Protein AF-A0AAD8YGK4-F1 (afdb_monomer_lite)

Structure (mmCIF, N/CA/C/O backbone):
data_AF-A0AAD8YGK4-F1
#
_entry.id   AF-A0AAD8YGK4-F1
#
loop_
_atom_site.group_PDB
_atom_site.id
_atom_site.type_symbol
_atom_site.label_atom_id
_atom_site.label_alt_id
_atom_site.label_comp_id
_atom_site.label_asym_id
_atom_site.label_entity_id
_atom_site.label_seq_id
_atom_site.pdbx_PDB_ins_code
_atom_site.Cartn_x
_atom_site.Cartn_y
_atom_site.Cartn_z
_atom_site.occupancy
_atom_site.B_iso_or_equiv
_atom_site.auth_seq_id
_atom_site.auth_comp_id
_atom_site.auth_asym_id
_atom_site.auth_atom_id
_atom_site.pdbx_PDB_model_num
ATOM 1 N N . MET A 1 1 ? -11.494 -17.324 20.675 1.00 36.62 1 MET A N 1
ATOM 2 C CA . MET A 1 1 ? -10.752 -17.738 19.467 1.00 36.62 1 MET A CA 1
ATOM 3 C C . MET A 1 1 ? -9.292 -17.433 19.732 1.00 36.62 1 MET A C 1
ATOM 5 O O . MET A 1 1 ? -9.010 -16.325 20.161 1.00 36.62 1 MET A O 1
ATOM 9 N N . SER A 1 2 ? -8.411 -18.426 19.623 1.00 26.05 2 SER A N 1
ATOM 10 C CA . SER A 1 2 ? -6.963 -18.238 19.768 1.00 26.05 2 SER A CA 1
ATOM 11 C C . SER A 1 2 ? -6.428 -17.805 18.405 1.00 26.05 2 SER A C 1
ATOM 13 O O . SER A 1 2 ? -6.619 -18.516 17.421 1.00 26.05 2 SER A O 1
ATOM 15 N N . TRP A 1 3 ? -5.826 -16.620 18.345 1.00 39.78 3 TRP A N 1
ATOM 16 C CA . TRP A 1 3 ? -5.113 -16.143 17.167 1.00 39.78 3 TRP A CA 1
ATOM 17 C C . TRP A 1 3 ? -3.709 -16.744 17.230 1.00 39.78 3 TRP A C 1
ATOM 19 O O . TRP A 1 3 ? -2.937 -16.445 18.137 1.00 39.78 3 TRP A O 1
ATOM 29 N N . GLY A 1 4 ? -3.409 -17.694 16.346 1.00 33.84 4 GLY A N 1
ATOM 30 C CA . GLY A 1 4 ? -2.075 -18.277 16.260 1.00 33.84 4 GLY A CA 1
ATOM 31 C C . GLY A 1 4 ? -1.117 -17.260 15.651 1.00 33.84 4 GLY A C 1
ATOM 32 O O . GLY A 1 4 ? -1.311 -16.850 14.510 1.00 33.84 4 GLY A O 1
ATOM 33 N N . VAL A 1 5 ? -0.085 -16.861 16.394 1.00 41.66 5 VAL A N 1
ATOM 34 C CA . VAL A 1 5 ? 1.002 -16.032 15.862 1.00 41.66 5 VAL A CA 1
ATOM 35 C C . VAL A 1 5 ? 1.809 -16.893 14.890 1.00 41.66 5 VAL A C 1
ATOM 37 O O . VAL A 1 5 ? 2.642 -17.701 15.296 1.00 41.66 5 VAL A O 1
ATOM 40 N N . CYS A 1 6 ? 1.531 -16.770 13.594 1.00 45.16 6 CYS A N 1
ATOM 41 C CA . CYS A 1 6 ? 2.404 -17.319 12.565 1.00 45.16 6 CYS A CA 1
ATOM 42 C C . CYS A 1 6 ? 3.607 -16.379 12.448 1.00 45.16 6 CYS A C 1
ATOM 44 O O . CYS A 1 6 ? 3.473 -15.261 11.955 1.00 45.16 6 CYS A O 1
ATOM 46 N N . SER A 1 7 ? 4.771 -16.795 12.952 1.00 52.56 7 SER A N 1
ATOM 47 C CA . SER A 1 7 ? 6.004 -16.003 12.911 1.00 52.56 7 SER A CA 1
ATOM 48 C C . SER A 1 7 ? 6.628 -16.033 11.509 1.00 52.56 7 SER A C 1
ATOM 50 O O . SER A 1 7 ? 7.709 -16.592 11.306 1.00 52.56 7 SER A O 1
ATOM 52 N N . CYS A 1 8 ? 5.924 -15.478 10.528 1.00 65.75 8 CYS A N 1
ATOM 53 C CA . CYS A 1 8 ? 6.500 -15.127 9.239 1.00 65.75 8 CYS A CA 1
ATOM 54 C C . CYS A 1 8 ? 6.859 -13.644 9.274 1.00 65.75 8 CYS A C 1
ATOM 56 O O . CYS A 1 8 ? 6.029 -12.821 9.652 1.00 65.75 8 CYS A O 1
ATOM 58 N N . ALA A 1 9 ? 8.099 -13.313 8.918 1.00 77.38 9 ALA A N 1
ATOM 59 C CA . ALA A 1 9 ? 8.534 -11.926 8.813 1.00 77.38 9 ALA A CA 1
ATOM 60 C C . ALA A 1 9 ? 8.617 -11.536 7.337 1.00 77.38 9 ALA A C 1
ATOM 62 O O . ALA A 1 9 ? 9.343 -12.164 6.561 1.00 77.38 9 ALA A O 1
ATOM 63 N N . ASP A 1 10 ? 7.878 -10.497 6.971 1.00 85.75 10 ASP A N 1
ATOM 64 C CA . ASP A 1 10 ? 7.948 -9.890 5.649 1.00 85.75 10 ASP A CA 1
ATOM 65 C C . ASP A 1 10 ? 9.168 -8.950 5.625 1.00 85.75 10 ASP A C 1
ATOM 67 O O . ASP A 1 10 ? 9.264 -8.014 6.419 1.00 85.75 10 ASP A O 1
ATOM 71 N N . VAL A 1 11 ? 10.135 -9.221 4.747 1.00 87.38 11 VAL A N 1
ATOM 72 C CA . VAL A 1 11 ? 11.344 -8.407 4.563 1.00 87.38 11 VAL A CA 1
ATOM 73 C C . VAL A 1 11 ? 11.150 -7.551 3.319 1.00 87.38 11 VAL A C 1
ATOM 75 O O . VAL A 1 11 ? 11.029 -8.084 2.220 1.00 87.38 11 VAL A O 1
ATOM 78 N N . ARG A 1 12 ? 11.124 -6.226 3.481 1.00 90.56 12 ARG A N 1
ATOM 79 C CA . ARG A 1 12 ? 10.935 -5.272 2.379 1.00 90.56 12 ARG A CA 1
ATOM 80 C C . ARG A 1 12 ? 12.270 -4.737 1.889 1.00 90.56 12 ARG A C 1
ATOM 82 O O . ARG A 1 12 ? 13.072 -4.247 2.681 1.00 90.56 12 ARG A O 1
ATOM 89 N N . VAL A 1 13 ? 12.492 -4.810 0.582 1.00 90.06 13 VAL A N 1
ATOM 90 C CA . VAL A 1 13 ? 13.678 -4.253 -0.073 1.00 90.06 13 VAL A CA 1
ATOM 91 C C . VAL A 1 13 ? 13.229 -3.339 -1.200 1.00 90.06 13 VAL A C 1
ATOM 93 O O . VAL A 1 13 ? 12.497 -3.754 -2.097 1.00 90.06 13 VAL A O 1
ATOM 96 N N . SER A 1 14 ? 13.684 -2.086 -1.161 1.00 91.56 14 SER A N 1
ATOM 97 C CA . SER A 1 14 ? 13.456 -1.151 -2.262 1.00 91.56 14 SER A CA 1
ATOM 98 C C . SER A 1 14 ? 14.246 -1.580 -3.490 1.00 91.56 14 SER A C 1
ATOM 100 O O . SER A 1 14 ? 15.460 -1.766 -3.409 1.00 91.56 14 SER A O 1
ATOM 102 N N . ILE A 1 15 ? 13.569 -1.681 -4.631 1.00 91.94 15 ILE A N 1
ATOM 103 C CA . ILE A 1 15 ? 14.233 -1.894 -5.916 1.00 91.94 15 ILE A CA 1
ATOM 104 C C . ILE A 1 15 ? 15.185 -0.716 -6.191 1.00 91.94 15 ILE A C 1
ATOM 106 O O . ILE A 1 15 ? 14.838 0.435 -5.882 1.00 91.94 15 ILE A O 1
ATOM 110 N N . PRO A 1 16 ? 16.379 -0.944 -6.766 1.00 89.12 16 PRO A N 1
ATOM 111 C CA . PRO A 1 16 ? 17.296 0.145 -7.039 1.00 89.12 16 PRO A CA 1
ATOM 112 C C . PRO A 1 16 ? 16.689 1.164 -8.005 1.00 89.12 16 PRO A C 1
ATOM 114 O O . PRO A 1 16 ? 15.861 0.853 -8.868 1.00 89.12 16 PRO A O 1
ATOM 117 N N . HIS A 1 17 ? 17.165 2.401 -7.899 1.00 90.00 17 HIS A N 1
ATOM 118 C CA . HIS A 1 17 ? 16.861 3.437 -8.877 1.00 90.00 17 HIS A CA 1
ATOM 119 C C . HIS A 1 17 ? 17.613 3.166 -10.195 1.00 90.00 17 HIS A C 1
ATOM 121 O O . HIS A 1 17 ? 18.743 2.659 -10.160 1.00 90.00 17 HIS A O 1
ATOM 127 N N . PRO A 1 18 ? 17.041 3.539 -11.356 1.00 89.31 18 PRO A N 1
ATOM 128 C CA . PRO A 1 18 ? 17.798 3.589 -12.599 1.00 89.31 18 PRO A CA 1
ATOM 129 C C . PRO A 1 18 ? 18.969 4.563 -12.476 1.00 89.31 18 PRO A C 1
ATOM 131 O O . PRO A 1 18 ? 18.809 5.678 -11.959 1.00 89.31 18 PRO A O 1
ATOM 134 N N . ASN A 1 19 ? 20.138 4.159 -12.970 1.00 85.06 19 ASN A N 1
ATOM 135 C CA . ASN A 1 19 ? 21.318 5.011 -12.987 1.00 85.06 19 ASN A CA 1
ATOM 136 C C . ASN A 1 19 ? 21.126 6.128 -14.018 1.00 85.06 19 ASN A C 1
ATOM 138 O O . ASN A 1 19 ? 21.364 5.979 -15.218 1.00 85.06 19 ASN A O 1
ATOM 142 N N . ASN A 1 20 ? 20.689 7.283 -13.527 1.00 69.81 20 ASN A N 1
ATOM 143 C CA . ASN A 1 20 ? 20.670 8.513 -14.297 1.00 69.81 20 ASN A CA 1
ATOM 144 C C . ASN A 1 20 ? 22.058 9.134 -14.161 1.00 69.81 20 ASN A C 1
ATOM 146 O O . ASN A 1 20 ? 22.391 9.640 -13.094 1.00 69.81 20 ASN A O 1
ATOM 150 N N . GLY A 1 21 ? 22.892 9.066 -15.200 1.00 58.09 21 GLY A N 1
ATOM 151 C CA . GLY A 1 21 ? 24.188 9.740 -15.218 1.00 58.09 21 GLY A CA 1
ATOM 152 C C . GLY A 1 21 ? 24.004 11.251 -15.065 1.00 58.09 21 GLY A C 1
ATOM 153 O O . GLY A 1 21 ? 23.874 11.956 -16.057 1.00 58.09 21 GLY A O 1
ATOM 154 N N . ILE A 1 22 ? 23.979 11.760 -13.827 1.00 55.88 22 ILE A N 1
ATOM 155 C CA . ILE A 1 22 ? 23.731 13.185 -13.534 1.00 55.88 22 ILE A CA 1
ATOM 156 C C . ILE A 1 22 ? 24.800 14.077 -14.197 1.00 55.88 22 ILE A C 1
ATOM 158 O O . ILE A 1 22 ? 24.528 15.235 -14.496 1.00 55.88 22 ILE A O 1
ATOM 162 N N . ASN A 1 23 ? 25.976 13.518 -14.512 1.00 52.16 23 ASN A N 1
ATOM 163 C CA . ASN A 1 23 ? 27.107 14.239 -15.100 1.00 52.16 23 ASN A CA 1
ATOM 164 C C . ASN A 1 23 ? 27.599 13.682 -16.448 1.00 52.16 23 ASN A C 1
ATOM 166 O O . ASN A 1 23 ? 28.601 14.175 -16.959 1.00 52.16 23 ASN A O 1
ATOM 170 N N . ASP A 1 24 ? 26.944 12.671 -17.027 1.00 53.22 24 ASP A N 1
ATOM 171 C CA . ASP A 1 24 ? 27.406 12.071 -18.284 1.00 53.22 24 ASP A CA 1
ATOM 172 C C . ASP A 1 24 ? 26.226 11.559 -19.118 1.00 53.22 24 ASP A C 1
ATOM 174 O O . ASP A 1 24 ? 25.675 10.481 -18.888 1.00 53.22 24 ASP A O 1
ATOM 178 N N . ILE A 1 25 ? 25.822 12.376 -20.094 1.00 56.38 25 ILE A N 1
ATOM 179 C CA . ILE A 1 25 ? 24.684 12.130 -20.996 1.00 56.38 25 ILE A CA 1
ATOM 180 C C . ILE A 1 25 ? 24.879 10.830 -21.800 1.00 56.38 25 ILE A C 1
ATOM 182 O O . ILE A 1 25 ? 23.903 10.226 -22.240 1.00 56.38 25 ILE A O 1
ATOM 186 N N . ASN A 1 26 ? 26.121 10.353 -21.935 1.00 58.12 26 ASN A N 1
ATOM 187 C CA . ASN A 1 26 ? 26.450 9.125 -22.656 1.00 58.12 26 ASN A CA 1
ATOM 188 C C . ASN A 1 26 ? 26.355 7.849 -21.800 1.00 58.12 26 ASN A C 1
ATOM 190 O O . ASN A 1 26 ? 26.555 6.760 -22.330 1.00 58.12 26 ASN A O 1
ATOM 194 N N . ASN A 1 27 ? 26.048 7.964 -20.503 1.00 65.00 27 ASN A N 1
ATOM 195 C CA . ASN A 1 27 ? 26.078 6.856 -19.540 1.00 65.00 27 ASN A CA 1
ATOM 196 C C . ASN A 1 27 ? 24.717 6.617 -18.860 1.00 65.00 27 ASN A C 1
ATOM 198 O O . ASN A 1 27 ? 24.644 6.174 -17.713 1.00 65.00 27 ASN A O 1
ATOM 202 N N . LYS A 1 28 ? 23.615 6.931 -19.554 1.00 80.94 28 LYS A N 1
ATOM 203 C CA . LYS A 1 28 ? 22.277 6.559 -19.085 1.00 80.94 28 LYS A CA 1
ATOM 204 C C . LYS A 1 28 ? 22.111 5.045 -19.216 1.00 80.94 28 LYS A C 1
ATOM 206 O O . LYS A 1 28 ? 22.238 4.502 -20.311 1.00 80.94 28 LYS A O 1
ATOM 211 N N . GLU A 1 29 ? 21.822 4.386 -18.101 1.00 89.19 29 GLU A N 1
ATOM 212 C CA . GLU A 1 29 ? 21.520 2.956 -18.078 1.00 89.19 29 GLU A CA 1
ATOM 213 C C . GLU A 1 29 ? 20.315 2.661 -18.983 1.00 89.19 29 GLU A C 1
ATOM 215 O O . GLU A 1 29 ? 19.302 3.363 -18.941 1.00 89.19 29 GLU A O 1
ATOM 220 N N . SER A 1 30 ? 20.439 1.654 -19.850 1.00 93.31 30 SER A N 1
ATOM 221 C CA . SER A 1 30 ? 19.308 1.193 -20.661 1.00 93.31 30 SER A CA 1
ATOM 222 C C . SER A 1 30 ? 18.300 0.423 -19.806 1.00 93.31 30 SER A C 1
ATOM 224 O O . SER A 1 30 ? 18.651 -0.151 -18.775 1.00 93.31 30 SER A O 1
ATOM 226 N N . THR A 1 31 ? 17.049 0.337 -20.261 1.00 95.56 31 THR A N 1
ATOM 227 C CA . THR A 1 31 ? 15.990 -0.392 -19.546 1.00 95.56 31 THR A CA 1
ATOM 228 C C . THR A 1 31 ? 16.336 -1.865 -19.322 1.00 95.56 31 THR A C 1
ATOM 230 O O . THR A 1 31 ? 16.084 -2.386 -18.241 1.00 95.56 31 THR A O 1
ATOM 233 N N . SER A 1 32 ? 16.971 -2.523 -20.298 1.00 95.44 32 SER A N 1
ATOM 234 C CA . SER A 1 32 ? 17.421 -3.915 -20.175 1.00 95.44 32 SER A CA 1
ATOM 235 C C . SER A 1 32 ? 18.569 -4.079 -19.176 1.00 95.44 32 SER A C 1
ATOM 237 O O . SER A 1 32 ? 18.553 -5.019 -18.389 1.00 95.44 32 SER A O 1
ATOM 239 N N . GLN A 1 33 ? 19.547 -3.163 -19.170 1.00 95.00 33 GLN A N 1
ATOM 240 C CA . GLN A 1 33 ? 20.636 -3.186 -18.181 1.00 95.00 33 GLN A CA 1
ATOM 241 C C . GLN A 1 33 ? 20.100 -2.975 -16.763 1.00 95.00 33 GLN A C 1
ATOM 243 O O . GLN A 1 33 ? 20.473 -3.711 -15.852 1.00 95.00 33 GLN A O 1
ATOM 248 N N . TYR A 1 34 ? 19.185 -2.016 -16.599 1.00 95.88 34 TYR A N 1
ATOM 249 C CA . TYR A 1 34 ? 18.496 -1.779 -15.338 1.00 95.88 34 TYR A CA 1
ATOM 250 C C . TYR A 1 34 ? 17.741 -3.024 -14.860 1.00 95.88 34 TYR A C 1
ATOM 252 O O . TYR A 1 34 ? 17.932 -3.449 -13.725 1.00 95.88 34 TYR A O 1
ATOM 260 N N . ALA A 1 35 ? 16.909 -3.617 -15.724 1.00 96.38 35 ALA A N 1
ATOM 261 C CA . ALA A 1 35 ? 16.107 -4.790 -15.389 1.00 96.38 35 ALA A CA 1
ATOM 262 C C . ALA A 1 35 ? 16.985 -5.962 -14.933 1.00 96.38 35 ALA A C 1
ATOM 264 O O . ALA A 1 35 ? 16.700 -6.575 -13.908 1.00 96.38 35 ALA A O 1
ATOM 265 N N . GLN A 1 36 ? 18.088 -6.219 -15.644 1.00 95.56 36 GLN A N 1
ATOM 266 C CA . GLN A 1 36 ? 19.041 -7.269 -15.295 1.00 95.56 36 GLN A CA 1
ATOM 267 C C . GLN A 1 36 ? 19.676 -7.031 -13.919 1.00 95.56 36 GLN A C 1
ATOM 269 O O . GLN A 1 36 ? 19.672 -7.922 -13.074 1.00 95.56 36 GLN A O 1
ATOM 274 N N . ARG A 1 37 ? 20.167 -5.815 -13.658 1.00 95.12 37 ARG A N 1
ATOM 275 C CA . ARG A 1 37 ? 20.777 -5.464 -12.369 1.00 95.12 37 ARG A CA 1
ATOM 276 C C . ARG A 1 37 ? 19.776 -5.549 -11.216 1.00 95.12 37 ARG A C 1
ATOM 278 O O . ARG A 1 37 ? 20.090 -6.087 -10.160 1.00 95.12 37 ARG A O 1
ATOM 285 N N . ALA A 1 38 ? 18.568 -5.033 -11.424 1.00 94.62 38 ALA A N 1
ATOM 286 C CA . ALA A 1 38 ? 17.493 -5.095 -10.446 1.00 94.62 38 ALA A CA 1
ATOM 287 C C . ALA A 1 38 ? 17.105 -6.553 -10.131 1.00 94.62 38 ALA A C 1
ATOM 289 O O . ALA A 1 38 ? 16.941 -6.896 -8.963 1.00 94.62 38 ALA A O 1
ATOM 290 N N . MET A 1 39 ? 17.048 -7.426 -11.145 1.00 93.00 39 MET A N 1
ATOM 291 C CA . MET A 1 39 ? 16.832 -8.865 -10.969 1.00 93.00 39 MET A CA 1
ATOM 292 C C . MET A 1 39 ? 17.941 -9.524 -10.143 1.00 93.00 39 MET A C 1
ATOM 294 O O . MET A 1 39 ? 17.658 -10.272 -9.211 1.00 93.00 39 MET A O 1
ATOM 298 N N . GLU A 1 40 ? 19.205 -9.238 -10.459 1.00 92.38 40 GLU A N 1
ATOM 299 C CA . GLU A 1 40 ? 20.360 -9.786 -9.740 1.00 92.38 40 GLU A CA 1
ATOM 300 C C . GLU A 1 40 ? 20.350 -9.385 -8.258 1.00 92.38 40 GLU A C 1
ATOM 302 O O . GLU A 1 40 ? 20.562 -10.232 -7.387 1.00 92.38 40 GLU A O 1
ATOM 307 N N . GLU A 1 41 ? 20.031 -8.123 -7.955 1.00 92.06 41 GLU A N 1
ATOM 308 C CA . GLU A 1 41 ? 19.861 -7.649 -6.578 1.00 92.06 41 GLU A CA 1
ATOM 309 C C . GLU A 1 41 ? 18.700 -8.371 -5.873 1.00 92.06 41 GLU A C 1
ATOM 311 O O . GLU A 1 41 ? 18.866 -8.851 -4.749 1.00 92.06 41 GLU A O 1
ATOM 316 N N . MET A 1 42 ? 17.546 -8.523 -6.534 1.00 91.12 42 MET A N 1
ATOM 317 C CA . MET A 1 42 ? 16.405 -9.272 -5.989 1.00 91.12 42 MET A CA 1
ATOM 318 C C . MET A 1 42 ? 16.775 -10.721 -5.651 1.00 91.12 42 MET A C 1
ATOM 320 O O . MET A 1 42 ? 16.482 -11.196 -4.551 1.00 91.12 42 MET A O 1
ATOM 324 N N . MET A 1 43 ? 17.446 -11.417 -6.572 1.00 89.38 43 MET A N 1
ATOM 325 C CA . MET A 1 43 ? 17.888 -12.800 -6.379 1.00 89.38 43 MET A CA 1
ATOM 326 C C . MET A 1 43 ? 18.891 -12.919 -5.230 1.00 89.38 43 MET A C 1
ATOM 328 O O . MET A 1 43 ? 18.812 -13.864 -4.441 1.00 89.38 43 MET A O 1
ATOM 332 N N . TYR A 1 44 ? 19.801 -11.950 -5.096 1.00 91.75 44 TYR A N 1
ATOM 333 C CA . TYR A 1 44 ? 20.725 -11.892 -3.969 1.00 91.75 44 TYR A CA 1
ATOM 334 C C . TYR A 1 44 ? 19.973 -11.808 -2.635 1.00 91.75 44 TYR A C 1
ATOM 336 O O . TYR A 1 44 ? 20.182 -12.665 -1.774 1.00 91.75 44 TYR A O 1
ATOM 344 N N . PHE A 1 45 ? 19.046 -10.858 -2.469 1.00 91.25 45 PHE A N 1
ATOM 345 C CA . PHE A 1 45 ? 18.289 -10.731 -1.218 1.00 91.25 45 PHE A CA 1
ATOM 346 C C . PHE A 1 45 ? 17.425 -11.956 -0.925 1.00 91.25 45 PHE A C 1
ATOM 348 O O . PHE A 1 45 ? 17.397 -12.415 0.216 1.00 91.25 45 PHE A O 1
ATOM 355 N N . GLN A 1 46 ? 16.788 -12.533 -1.948 1.00 88.88 46 GLN A N 1
ATOM 356 C CA . GLN A 1 46 ? 16.028 -13.775 -1.814 1.00 88.88 46 GLN A CA 1
ATOM 357 C C . GLN A 1 46 ? 16.910 -14.917 -1.280 1.00 88.88 46 GLN A C 1
ATOM 359 O O . GLN A 1 46 ? 16.476 -15.672 -0.413 1.00 88.88 46 GLN A O 1
ATOM 364 N N . SER A 1 47 ? 18.162 -15.021 -1.743 1.00 89.81 47 SER A N 1
ATOM 365 C CA . SER A 1 47 ? 19.114 -16.049 -1.291 1.00 89.81 47 SER A CA 1
ATOM 366 C C . SER A 1 47 ? 19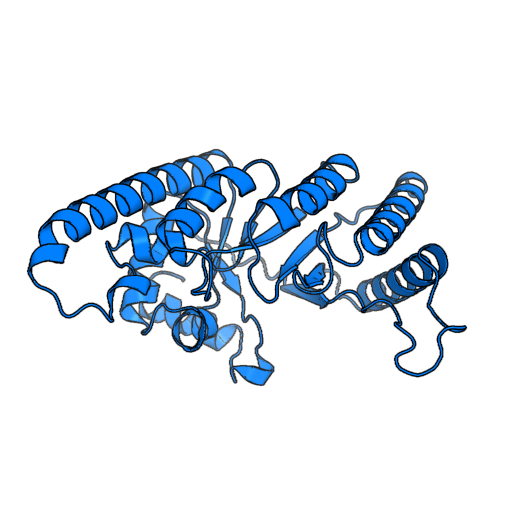.562 -15.881 0.167 1.00 89.81 47 SER A C 1
ATOM 368 O O . SER A 1 47 ? 20.027 -16.838 0.786 1.00 89.81 47 SER A O 1
ATOM 370 N N . CYS A 1 48 ? 19.411 -14.678 0.728 1.00 90.56 48 CYS A N 1
ATOM 371 C CA . CYS A 1 48 ? 19.758 -14.370 2.112 1.00 90.56 48 CYS A CA 1
ATOM 372 C C . CYS A 1 48 ? 18.604 -14.607 3.098 1.00 90.56 48 CYS A C 1
ATOM 374 O O . CYS A 1 48 ? 18.815 -14.479 4.306 1.00 90.56 48 CYS A O 1
ATOM 376 N N . LEU A 1 49 ? 17.395 -14.918 2.617 1.00 87.50 49 LEU A N 1
ATOM 377 C CA . LEU A 1 49 ? 16.231 -15.085 3.480 1.00 87.50 49 LEU A CA 1
ATOM 378 C C . LEU A 1 49 ? 16.247 -16.401 4.259 1.00 87.50 49 LEU A C 1
ATOM 380 O O . LEU A 1 49 ? 16.633 -17.461 3.764 1.00 87.50 49 LEU A O 1
ATOM 384 N N . LEU A 1 50 ? 15.738 -16.337 5.488 1.00 88.06 50 LEU A N 1
ATOM 385 C CA . LEU A 1 50 ? 15.385 -17.524 6.258 1.00 88.06 50 LEU A CA 1
ATOM 386 C C . LEU A 1 50 ? 14.128 -18.190 5.666 1.00 88.06 50 LEU A C 1
ATOM 388 O O . LEU A 1 50 ? 13.277 -17.497 5.112 1.00 88.06 50 LEU A O 1
ATOM 392 N N . PRO A 1 51 ? 13.920 -19.508 5.861 1.00 83.06 51 PRO A N 1
ATOM 393 C CA . PRO A 1 51 ? 12.743 -20.213 5.335 1.00 83.06 51 PRO A CA 1
ATOM 394 C C . PRO A 1 51 ? 11.382 -19.662 5.794 1.00 83.06 51 PRO A C 1
ATOM 396 O O . PRO A 1 51 ? 10.360 -19.948 5.177 1.00 83.06 51 PRO A O 1
ATOM 399 N N . THR A 1 52 ? 11.350 -18.913 6.898 1.00 83.44 52 THR A N 1
ATOM 400 C CA . THR A 1 52 ? 10.143 -18.276 7.447 1.00 83.44 52 THR A CA 1
ATOM 401 C C . THR A 1 52 ? 9.939 -16.842 6.961 1.00 83.44 52 THR A C 1
ATOM 403 O O . THR A 1 52 ? 8.952 -16.211 7.338 1.00 83.44 52 THR A O 1
ATOM 406 N N . GLN A 1 53 ? 10.862 -16.307 6.162 1.00 85.44 53 GLN A N 1
ATOM 407 C CA . GLN A 1 53 ? 10.809 -14.945 5.653 1.00 85.44 53 GLN A CA 1
ATOM 408 C C . GLN A 1 53 ? 10.291 -14.912 4.220 1.00 85.44 53 GLN A C 1
ATOM 410 O O . GLN A 1 53 ? 10.532 -15.822 3.427 1.00 85.44 53 GLN A O 1
ATOM 415 N N . LYS A 1 54 ? 9.590 -13.830 3.887 1.00 86.69 54 LYS A N 1
ATOM 416 C CA . LYS A 1 54 ? 9.154 -13.528 2.522 1.00 86.69 54 LYS A CA 1
ATOM 417 C C . LYS A 1 54 ? 9.781 -12.222 2.069 1.00 86.69 54 LYS A C 1
ATOM 419 O O . LYS A 1 54 ? 9.798 -11.262 2.835 1.00 86.69 54 LYS A O 1
ATOM 424 N N . LEU A 1 55 ? 10.274 -12.187 0.835 1.00 90.31 55 LEU A N 1
ATOM 425 C CA . LEU A 1 55 ? 10.800 -10.968 0.235 1.00 90.31 55 LEU A CA 1
ATOM 426 C C . LEU A 1 55 ? 9.652 -10.177 -0.385 1.00 90.31 55 LEU A C 1
ATOM 428 O O . LEU A 1 55 ? 8.953 -10.690 -1.255 1.00 90.31 55 LEU A O 1
ATOM 432 N N . PHE A 1 56 ? 9.499 -8.927 0.028 1.00 92.94 56 PHE A N 1
ATOM 433 C CA . PHE A 1 56 ? 8.666 -7.938 -0.637 1.00 92.94 56 PHE A CA 1
ATOM 434 C C . PHE A 1 56 ? 9.555 -6.993 -1.435 1.00 92.94 56 PHE A C 1
ATOM 436 O O . PHE A 1 56 ? 10.454 -6.352 -0.884 1.00 92.94 56 PHE A O 1
ATOM 443 N N . ILE A 1 57 ? 9.280 -6.889 -2.730 1.00 94.56 57 ILE A N 1
ATOM 444 C CA . ILE A 1 57 ? 9.952 -5.942 -3.613 1.00 94.56 57 ILE A CA 1
ATOM 445 C C . ILE A 1 57 ? 9.190 -4.629 -3.596 1.00 94.56 57 ILE A C 1
ATOM 447 O O . ILE A 1 57 ? 8.080 -4.536 -4.121 1.00 94.56 57 ILE A O 1
ATOM 451 N N . THR A 1 58 ? 9.796 -3.615 -2.993 1.00 95.50 58 THR A N 1
ATOM 452 C CA . THR A 1 58 ? 9.185 -2.301 -2.835 1.00 95.50 58 THR A CA 1
ATOM 453 C C . THR A 1 58 ? 9.561 -1.390 -4.002 1.00 95.50 58 THR A C 1
ATOM 455 O O . THR A 1 58 ? 10.736 -1.135 -4.265 1.00 95.50 58 THR A O 1
ATOM 458 N N . PHE A 1 59 ? 8.553 -0.843 -4.677 1.00 95.81 59 PHE A N 1
ATOM 459 C CA . PHE A 1 59 ? 8.679 0.191 -5.697 1.00 95.81 59 PHE A CA 1
ATOM 460 C C . PHE A 1 59 ? 8.412 1.576 -5.086 1.00 95.81 59 PHE A C 1
ATOM 462 O O . PHE A 1 59 ? 7.273 1.878 -4.713 1.00 95.81 59 PHE A O 1
ATOM 469 N N . PRO A 1 60 ? 9.419 2.468 -5.004 1.00 94.44 60 PRO A N 1
ATOM 470 C CA . PRO A 1 60 ? 9.192 3.839 -4.559 1.00 94.44 60 PRO A CA 1
ATOM 471 C C . PRO A 1 60 ? 8.375 4.626 -5.596 1.00 94.44 60 PRO A C 1
ATOM 473 O O . PRO A 1 60 ? 8.821 4.826 -6.731 1.00 94.44 60 PRO A O 1
ATOM 476 N N . ARG A 1 61 ? 7.197 5.126 -5.212 1.00 93.50 61 ARG A N 1
ATOM 477 C CA . ARG A 1 61 ? 6.229 5.790 -6.112 1.00 93.50 61 ARG A CA 1
ATOM 478 C C . ARG A 1 61 ? 6.790 7.034 -6.809 1.00 93.50 61 ARG A C 1
ATOM 480 O O . ARG A 1 61 ? 6.557 7.262 -7.995 1.00 93.50 61 ARG A O 1
ATOM 487 N N . GLN A 1 62 ? 7.607 7.820 -6.112 1.00 90.56 62 GLN A N 1
ATOM 488 C CA . GLN A 1 62 ? 8.290 8.994 -6.673 1.00 90.56 62 GLN A CA 1
ATOM 489 C C . GLN A 1 62 ? 9.351 8.647 -7.735 1.00 90.56 62 GLN A C 1
ATOM 491 O O . GLN A 1 62 ? 9.795 9.524 -8.488 1.00 90.56 62 GLN A O 1
ATOM 496 N N . THR A 1 63 ? 9.780 7.385 -7.782 1.00 92.06 63 THR A N 1
ATOM 497 C CA . THR A 1 63 ? 10.759 6.868 -8.745 1.00 92.06 63 THR A CA 1
ATOM 498 C C . THR A 1 63 ? 10.077 6.198 -9.920 1.00 92.06 63 THR A C 1
ATOM 500 O O . THR A 1 63 ? 10.516 6.421 -11.046 1.00 92.06 63 THR A O 1
ATOM 503 N N . PHE A 1 64 ? 9.036 5.406 -9.655 1.00 93.1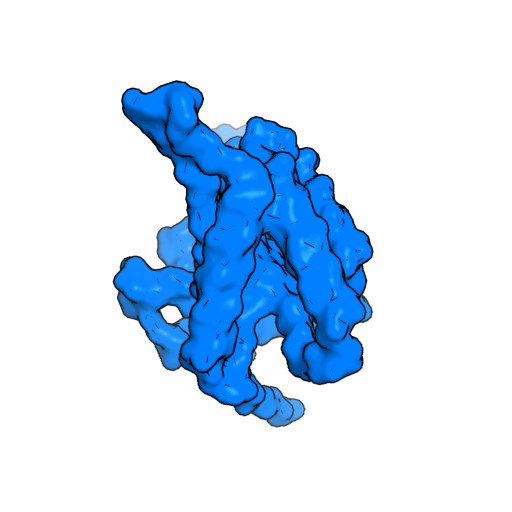2 64 PHE A N 1
ATOM 504 C CA . PHE A 1 64 ? 8.310 4.629 -10.652 1.00 93.12 64 PHE A CA 1
ATOM 505 C C . PHE A 1 64 ? 6.849 5.054 -10.681 1.00 93.12 64 PHE A C 1
ATOM 507 O O . PHE A 1 64 ? 6.085 4.794 -9.753 1.00 93.12 64 PHE A O 1
ATOM 514 N N . ASN A 1 65 ? 6.469 5.709 -11.771 1.00 93.81 65 ASN A N 1
ATOM 515 C CA . ASN A 1 65 ? 5.095 6.073 -12.084 1.00 93.81 65 ASN A CA 1
ATOM 516 C C . ASN A 1 65 ? 4.967 6.305 -13.595 1.00 93.81 65 ASN A C 1
ATOM 518 O O . ASN A 1 65 ? 5.964 6.325 -14.314 1.00 93.81 65 ASN A O 1
ATOM 522 N N . VAL A 1 66 ? 3.750 6.516 -14.092 1.00 92.19 66 VAL A N 1
ATOM 523 C CA . VAL A 1 66 ? 3.515 6.719 -15.537 1.00 92.19 66 VAL A CA 1
ATOM 524 C C . VAL A 1 66 ? 4.306 7.881 -16.148 1.00 92.19 66 VAL A C 1
ATOM 526 O O . VAL A 1 66 ? 4.581 7.868 -17.342 1.00 92.19 66 VAL A O 1
ATOM 529 N N . ASN A 1 67 ? 4.700 8.872 -15.343 1.00 92.06 67 ASN A N 1
ATOM 530 C CA . ASN A 1 67 ? 5.454 10.040 -15.798 1.00 92.06 67 ASN A CA 1
ATOM 531 C C . ASN A 1 67 ? 6.972 9.883 -15.609 1.00 92.06 67 ASN A C 1
ATOM 533 O O . ASN A 1 67 ? 7.733 10.745 -16.051 1.00 92.06 67 ASN A O 1
ATOM 537 N N . ARG A 1 68 ? 7.435 8.828 -14.925 1.00 91.06 68 ARG A N 1
ATOM 538 C CA . ARG A 1 68 ? 8.846 8.647 -14.570 1.00 91.06 68 ARG A CA 1
ATOM 539 C C . ARG A 1 68 ? 9.231 7.172 -14.485 1.00 91.06 68 ARG A C 1
ATOM 541 O O . ARG A 1 68 ? 8.723 6.439 -13.643 1.00 91.06 68 ARG A O 1
ATOM 548 N N . ASN A 1 69 ? 10.208 6.777 -15.303 1.00 93.56 69 ASN A N 1
ATOM 549 C CA . ASN A 1 69 ? 10.807 5.438 -15.327 1.00 93.56 69 ASN A CA 1
ATOM 550 C C . ASN A 1 69 ? 9.798 4.290 -15.547 1.00 93.56 69 ASN A C 1
ATOM 552 O O . ASN A 1 69 ? 10.074 3.151 -15.164 1.00 93.56 69 ASN A O 1
ATOM 556 N N . PHE A 1 70 ? 8.645 4.554 -16.168 1.00 95.38 70 PHE A N 1
ATOM 557 C CA . PHE A 1 70 ? 7.646 3.521 -16.457 1.00 95.38 70 PHE A CA 1
ATOM 558 C C . PHE A 1 70 ? 8.202 2.432 -17.383 1.00 95.38 70 PHE A C 1
ATOM 560 O O . PHE A 1 70 ? 7.913 1.250 -17.207 1.00 95.38 70 PHE A O 1
ATOM 567 N N . GLU A 1 71 ? 9.051 2.809 -18.338 1.00 96.00 71 GLU A N 1
ATOM 568 C CA . GLU A 1 71 ? 9.730 1.880 -19.238 1.00 96.00 71 GLU A CA 1
ATOM 569 C C . GLU A 1 71 ? 10.752 0.986 -18.517 1.00 96.00 71 GLU A C 1
ATOM 571 O O . GLU A 1 71 ? 10.913 -0.177 -18.876 1.00 96.00 71 GLU A O 1
ATOM 576 N N . HIS A 1 72 ? 11.398 1.496 -17.463 1.00 96.75 72 HIS A N 1
ATOM 577 C CA . HIS A 1 72 ? 12.337 0.729 -16.639 1.00 96.75 72 HIS A CA 1
ATOM 578 C C . HIS A 1 72 ? 11.596 -0.271 -15.753 1.00 96.75 72 HIS A C 1
ATOM 580 O O . HIS A 1 72 ? 11.963 -1.443 -15.709 1.00 96.75 72 HIS A O 1
ATOM 586 N N . PHE A 1 73 ? 10.516 0.180 -15.106 1.00 96.94 73 PHE A N 1
ATOM 587 C CA . PHE A 1 73 ? 9.587 -0.699 -14.399 1.00 96.94 73 PHE A CA 1
ATOM 588 C C . PHE A 1 73 ? 9.081 -1.801 -15.331 1.00 96.94 73 PHE A C 1
ATOM 590 O O . PHE A 1 73 ? 9.161 -2.978 -15.001 1.00 96.94 73 PHE A O 1
ATOM 597 N N . SER A 1 74 ? 8.631 -1.422 -16.530 1.00 97.19 74 SER A N 1
ATOM 598 C CA . SER A 1 74 ? 8.079 -2.367 -17.493 1.00 97.19 74 SER A CA 1
ATOM 599 C C . SER A 1 74 ? 9.083 -3.432 -17.911 1.00 97.19 74 SER A C 1
ATOM 601 O O . SER A 1 74 ? 8.749 -4.609 -17.861 1.00 97.19 74 SER A O 1
ATOM 603 N N . ALA A 1 75 ? 10.315 -3.031 -18.233 1.00 97.31 75 ALA A N 1
ATOM 604 C CA . ALA A 1 75 ? 11.371 -3.965 -18.604 1.00 97.31 75 ALA A CA 1
ATOM 605 C C . ALA A 1 75 ? 11.718 -4.951 -17.476 1.00 97.31 75 ALA A C 1
ATOM 607 O O . ALA A 1 75 ? 11.980 -6.117 -17.757 1.00 97.31 75 ALA A O 1
ATOM 608 N N . LEU A 1 76 ? 11.694 -4.512 -16.211 1.00 96.81 76 LEU A N 1
ATOM 609 C CA . LEU A 1 76 ? 11.890 -5.407 -15.068 1.00 96.81 76 LEU A CA 1
ATOM 610 C C . LEU A 1 76 ? 10.738 -6.409 -14.927 1.00 96.81 76 LEU A C 1
ATOM 612 O O . LEU A 1 76 ? 10.994 -7.592 -14.730 1.00 96.81 76 LEU A O 1
ATOM 616 N N . ILE A 1 77 ? 9.487 -5.954 -15.041 1.00 96.62 77 ILE A N 1
ATOM 617 C CA . ILE A 1 77 ? 8.319 -6.842 -14.951 1.00 96.62 77 ILE A CA 1
ATOM 618 C C . ILE A 1 77 ? 8.326 -7.878 -16.078 1.00 96.62 77 ILE A C 1
ATOM 620 O O . ILE A 1 77 ? 8.072 -9.051 -15.815 1.00 96.62 77 ILE A O 1
ATOM 624 N N . ASP A 1 78 ? 8.660 -7.464 -17.300 1.00 96.12 78 ASP A N 1
ATOM 625 C CA . ASP A 1 78 ? 8.725 -8.364 -18.453 1.00 96.12 78 ASP A CA 1
ATOM 626 C C . ASP A 1 78 ? 9.839 -9.411 -18.260 1.00 96.12 78 ASP A C 1
ATOM 628 O O . ASP A 1 78 ? 9.580 -10.608 -18.364 1.00 96.12 78 ASP A O 1
ATOM 632 N N . LEU A 1 79 ? 11.042 -8.988 -17.843 1.00 95.44 79 LEU A N 1
ATOM 633 C CA . LEU A 1 79 ? 12.145 -9.910 -17.541 1.00 95.44 79 LEU A CA 1
ATOM 634 C C . LEU A 1 79 ? 11.798 -10.889 -16.404 1.00 95.44 79 LEU A C 1
ATOM 636 O O . LEU A 1 79 ? 12.150 -12.071 -16.466 1.00 95.44 79 LEU A O 1
ATOM 640 N N . LEU A 1 80 ? 11.113 -10.409 -15.361 1.00 92.12 80 LEU A N 1
ATOM 641 C CA . LEU A 1 80 ? 10.679 -11.238 -14.236 1.00 92.12 80 LEU A CA 1
ATOM 642 C C . LEU A 1 80 ? 9.649 -12.274 -14.678 1.00 92.12 80 LEU A C 1
ATOM 644 O O . LEU A 1 80 ? 9.756 -13.430 -14.281 1.00 92.12 80 LEU A O 1
ATOM 648 N N . SER A 1 81 ? 8.702 -11.880 -15.529 1.00 91.19 81 SER A N 1
ATOM 649 C CA . SER A 1 81 ? 7.689 -12.777 -16.084 1.00 91.19 81 SER A CA 1
ATOM 650 C C . SER A 1 81 ? 8.306 -13.862 -16.959 1.00 91.19 81 SER A C 1
ATOM 652 O O . SER A 1 81 ? 7.937 -15.027 -16.834 1.00 91.19 81 SER A O 1
ATOM 654 N N . ASP A 1 82 ? 9.266 -13.510 -17.813 1.00 89.25 82 ASP A N 1
ATOM 655 C CA . ASP A 1 82 ? 9.963 -14.487 -18.654 1.00 89.25 82 ASP A CA 1
ATOM 656 C C . ASP A 1 82 ? 10.735 -15.508 -17.802 1.00 89.25 82 ASP A C 1
ATOM 658 O O . ASP A 1 82 ? 10.769 -16.700 -18.112 1.00 89.25 82 ASP A O 1
ATOM 662 N N . SER A 1 83 ? 11.316 -15.049 -16.690 1.00 84.69 83 SER A N 1
ATOM 663 C CA . SER A 1 83 ? 12.088 -15.895 -15.777 1.00 84.69 83 SER A CA 1
ATOM 664 C C . SER A 1 83 ? 11.203 -16.831 -14.947 1.00 84.69 83 SER A C 1
ATOM 666 O O . SER A 1 83 ? 11.557 -17.993 -14.763 1.00 84.69 83 SER A O 1
ATOM 668 N N . THR A 1 84 ? 10.048 -16.368 -14.456 1.00 79.69 84 THR A N 1
ATOM 669 C CA . THR A 1 84 ? 9.137 -17.211 -13.662 1.00 79.69 84 THR A CA 1
ATOM 670 C C . THR A 1 84 ? 8.420 -18.257 -14.504 1.00 79.69 84 THR A C 1
ATOM 672 O O . THR A 1 84 ? 8.193 -19.362 -14.023 1.00 79.69 84 THR A O 1
ATOM 675 N N . LEU A 1 85 ? 8.099 -17.952 -15.766 1.00 64.75 85 LEU A N 1
ATOM 676 C CA . LEU A 1 85 ? 7.528 -18.928 -16.700 1.00 64.75 85 LEU A CA 1
ATOM 677 C C . LEU A 1 85 ? 8.497 -20.072 -17.025 1.00 64.75 85 LEU A C 1
ATOM 679 O O . LEU A 1 85 ? 8.054 -21.165 -17.369 1.00 64.75 85 LEU A O 1
ATOM 683 N N . ALA A 1 86 ? 9.804 -19.830 -16.922 1.00 62.03 86 ALA A N 1
ATOM 684 C CA . ALA A 1 86 ? 10.825 -20.849 -17.136 1.00 62.03 86 ALA A CA 1
ATOM 685 C C . ALA A 1 86 ? 11.015 -21.789 -15.928 1.00 62.03 86 ALA A C 1
ATOM 687 O O . ALA A 1 86 ? 11.609 -22.855 -16.086 1.00 62.03 86 ALA A O 1
ATOM 688 N N . ASP A 1 87 ? 10.519 -21.416 -14.744 1.00 64.38 87 ASP A N 1
ATOM 689 C CA . ASP A 1 87 ? 10.652 -22.182 -13.502 1.00 64.38 87 ASP A CA 1
ATOM 690 C C . ASP A 1 87 ? 9.304 -22.813 -13.105 1.00 64.38 87 ASP A C 1
ATOM 692 O O . ASP A 1 87 ? 8.551 -22.285 -12.279 1.00 64.38 87 ASP A O 1
ATOM 696 N N . GLU A 1 88 ? 8.998 -23.966 -13.716 1.00 54.75 88 GLU A N 1
ATOM 697 C CA . GLU A 1 88 ? 7.771 -24.754 -13.480 1.00 54.75 88 GLU A CA 1
ATOM 698 C C . GLU A 1 88 ? 7.598 -25.209 -12.014 1.00 54.75 88 GLU A C 1
ATOM 700 O O . GLU A 1 88 ? 6.518 -25.665 -11.634 1.00 54.75 88 GLU A O 1
ATOM 705 N N . ASP A 1 89 ? 8.637 -25.073 -11.183 1.00 52.34 89 ASP A N 1
ATOM 706 C CA . ASP A 1 89 ? 8.703 -25.582 -9.810 1.00 52.34 89 ASP A CA 1
ATOM 707 C C . ASP A 1 89 ? 8.743 -24.460 -8.749 1.00 52.34 89 ASP A C 1
ATOM 709 O O . ASP A 1 89 ? 8.981 -24.720 -7.561 1.00 52.34 89 ASP A O 1
ATOM 713 N N . SER A 1 90 ? 8.508 -23.199 -9.145 1.00 54.12 90 SER A N 1
ATOM 714 C CA . SER A 1 90 ? 8.674 -22.047 -8.252 1.00 54.12 90 SER A CA 1
ATOM 715 C C . SER A 1 90 ? 7.657 -22.042 -7.097 1.00 54.12 90 SER A C 1
ATOM 717 O O . SER A 1 90 ? 6.557 -21.494 -7.138 1.00 54.12 90 SER A O 1
ATOM 719 N N . LYS A 1 91 ? 8.072 -22.614 -5.962 1.00 55.91 91 LYS A N 1
ATOM 720 C CA . LYS A 1 91 ? 7.374 -22.565 -4.661 1.00 55.91 91 LYS A CA 1
ATOM 721 C C . LYS A 1 91 ? 7.338 -21.160 -4.043 1.00 55.91 91 LYS A C 1
ATOM 723 O O . LYS A 1 91 ? 7.034 -21.021 -2.857 1.00 55.91 91 LYS A O 1
ATOM 728 N N . HIS A 1 92 ? 7.743 -20.124 -4.770 1.00 66.19 92 HIS A N 1
ATOM 729 C CA . HIS A 1 92 ? 7.951 -18.782 -4.242 1.00 66.19 92 HIS A CA 1
ATOM 730 C C . HIS A 1 92 ? 6.904 -17.843 -4.827 1.00 66.19 92 HIS A C 1
ATOM 732 O O . HIS A 1 92 ? 6.980 -17.427 -5.978 1.00 66.19 92 HIS A O 1
ATOM 738 N N . GLN A 1 93 ? 5.903 -17.514 -4.012 1.00 76.12 93 GLN A N 1
ATOM 739 C CA . GLN A 1 93 ? 4.941 -16.477 -4.352 1.00 76.12 93 GLN A CA 1
ATOM 740 C C . GLN A 1 93 ? 5.660 -15.123 -4.343 1.00 76.12 93 GLN A C 1
ATOM 742 O O . GLN A 1 93 ? 6.166 -14.706 -3.301 1.00 76.12 93 GLN A O 1
ATOM 747 N N . LEU A 1 94 ? 5.697 -14.448 -5.494 1.00 89.06 94 LEU A N 1
ATOM 748 C CA . LEU A 1 94 ? 6.194 -13.077 -5.591 1.00 89.06 94 LEU A CA 1
ATOM 749 C C . LEU A 1 94 ? 5.353 -12.156 -4.708 1.00 89.06 94 LEU A C 1
ATOM 751 O O . LEU A 1 94 ? 4.123 -12.252 -4.715 1.00 89.06 94 LEU A O 1
ATOM 755 N N . ALA A 1 95 ? 6.018 -11.259 -3.984 1.00 93.56 95 ALA A N 1
ATOM 756 C CA . ALA A 1 95 ? 5.364 -10.226 -3.203 1.00 93.56 95 ALA A CA 1
ATOM 757 C C . ALA A 1 95 ? 5.915 -8.846 -3.572 1.00 93.56 95 ALA A C 1
ATOM 759 O O . ALA A 1 95 ? 7.128 -8.638 -3.646 1.00 93.56 95 ALA A O 1
ATOM 760 N N . PHE A 1 96 ? 5.010 -7.906 -3.807 1.00 96.06 96 PHE A N 1
ATOM 761 C CA . PHE A 1 96 ? 5.318 -6.547 -4.224 1.00 96.06 96 PHE A CA 1
ATOM 762 C C . PHE A 1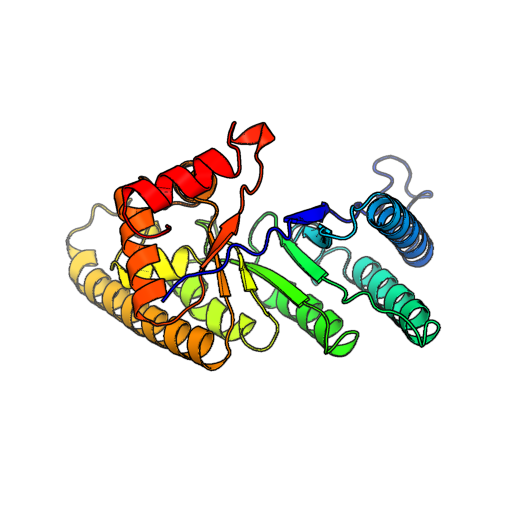 96 ? 4.752 -5.544 -3.234 1.00 96.06 96 PHE A C 1
ATOM 764 O O . PHE A 1 96 ? 3.733 -5.783 -2.584 1.00 96.06 96 PHE A O 1
ATOM 771 N N . ASP A 1 97 ? 5.413 -4.400 -3.154 1.00 96.44 97 ASP A N 1
ATOM 772 C CA . ASP A 1 97 ? 4.978 -3.270 -2.360 1.00 96.44 97 ASP A CA 1
ATOM 773 C C . ASP A 1 97 ? 5.169 -1.956 -3.121 1.00 96.44 97 ASP A C 1
ATOM 775 O O . ASP A 1 97 ? 6.070 -1.824 -3.946 1.00 96.44 97 ASP A O 1
ATOM 779 N N . PHE A 1 98 ? 4.331 -0.967 -2.837 1.00 95.50 98 PHE A N 1
ATOM 780 C CA . PHE A 1 98 ? 4.494 0.400 -3.323 1.00 95.50 98 PHE A CA 1
ATOM 781 C C . PHE A 1 98 ? 4.535 1.339 -2.130 1.00 95.50 98 PHE A C 1
ATOM 783 O O . PHE A 1 98 ? 3.547 1.467 -1.408 1.00 95.50 98 PHE A O 1
ATOM 790 N N . ALA A 1 99 ? 5.667 2.018 -1.962 1.00 92.69 99 ALA A N 1
ATOM 791 C CA . ALA A 1 99 ? 5.947 2.881 -0.819 1.00 92.69 99 ALA A CA 1
ATOM 792 C C . ALA A 1 99 ? 6.514 4.240 -1.264 1.00 92.69 99 ALA A C 1
ATOM 794 O O . ALA A 1 99 ? 6.573 4.562 -2.455 1.00 92.69 99 ALA A O 1
ATOM 795 N N . GLY A 1 100 ? 6.923 5.069 -0.305 1.00 89.00 100 GLY A N 1
ATOM 796 C CA . GLY A 1 100 ? 7.410 6.426 -0.558 1.00 89.00 100 GLY A CA 1
ATOM 797 C C . GLY A 1 100 ? 6.274 7.434 -0.716 1.00 89.00 100 GLY A C 1
ATOM 798 O O . GLY A 1 100 ? 5.138 7.159 -0.339 1.00 89.00 100 GLY A O 1
ATOM 799 N N . GLN A 1 101 ? 6.560 8.612 -1.266 1.00 87.19 101 GLN A N 1
ATOM 800 C CA . GLN A 1 101 ? 5.596 9.715 -1.284 1.00 87.19 101 GLN A CA 1
ATOM 801 C C . GLN A 1 101 ? 4.311 9.330 -2.046 1.00 87.19 101 GLN A C 1
ATOM 803 O O . GLN A 1 101 ? 4.407 8.873 -3.190 1.00 87.19 101 GLN A O 1
ATOM 808 N N . PRO A 1 102 ? 3.112 9.514 -1.458 1.00 86.06 102 PRO A N 1
ATOM 809 C CA . PRO A 1 102 ? 1.860 9.281 -2.167 1.00 86.06 102 PRO A CA 1
ATOM 810 C C . PRO A 1 102 ? 1.748 10.125 -3.441 1.00 86.06 102 PRO A C 1
ATOM 812 O O . PRO A 1 102 ? 2.119 11.298 -3.470 1.00 86.06 102 PRO A O 1
ATOM 815 N N . LEU A 1 103 ? 1.221 9.510 -4.498 1.00 88.44 103 LEU A N 1
ATOM 816 C CA . LEU A 1 103 ? 0.937 10.141 -5.786 1.00 88.44 103 LEU A CA 1
ATOM 817 C C . LEU A 1 103 ? -0.546 9.948 -6.135 1.00 88.44 103 LEU A C 1
ATOM 819 O O . LEU A 1 103 ? -1.165 9.009 -5.625 1.00 88.44 103 LEU A O 1
ATOM 823 N N . PRO A 1 104 ? -1.125 10.792 -7.010 1.00 90.50 104 PRO A N 1
ATOM 824 C CA . PRO A 1 104 ? -2.469 10.564 -7.535 1.00 90.50 104 PRO A CA 1
ATOM 825 C C . PRO A 1 104 ? -2.601 9.160 -8.141 1.00 90.50 104 PRO A C 1
ATOM 827 O O . PRO A 1 104 ? -1.699 8.726 -8.861 1.00 90.50 104 PRO A O 1
ATOM 830 N N . MET A 1 105 ? -3.729 8.477 -7.913 1.00 91.75 105 MET A N 1
ATOM 831 C CA . MET A 1 105 ? -3.926 7.086 -8.361 1.00 91.75 105 MET A CA 1
ATOM 832 C C . MET A 1 105 ? -3.742 6.901 -9.867 1.00 91.75 105 MET A C 1
ATOM 834 O O . MET A 1 105 ? -3.166 5.906 -10.297 1.00 91.75 105 MET A O 1
ATOM 838 N N . ALA A 1 106 ? -4.110 7.895 -10.681 1.00 92.88 106 ALA A N 1
ATOM 839 C CA . ALA A 1 106 ? -3.879 7.868 -12.128 1.00 92.88 106 ALA A CA 1
ATOM 840 C C . ALA A 1 106 ? -2.399 7.663 -12.518 1.00 92.88 106 ALA A C 1
ATOM 842 O O . ALA A 1 106 ? -2.112 7.226 -13.630 1.00 92.88 106 ALA A O 1
ATOM 843 N N . GLN A 1 107 ? -1.454 7.970 -11.620 1.00 93.56 107 GLN A N 1
ATOM 844 C CA . GLN A 1 107 ? -0.025 7.793 -11.865 1.00 93.56 107 GLN A CA 1
ATOM 845 C C . GLN A 1 107 ? 0.521 6.427 -11.435 1.00 93.56 107 GLN A C 1
ATOM 847 O O . GLN A 1 107 ? 1.611 6.059 -11.874 1.00 93.56 107 GLN A O 1
ATOM 852 N N . THR A 1 108 ? -0.199 5.688 -10.588 1.00 93.56 108 THR A N 1
ATOM 853 C CA . THR A 1 108 ? 0.264 4.419 -10.003 1.00 93.56 108 THR A CA 1
ATOM 854 C C . THR A 1 108 ? -0.586 3.219 -10.415 1.00 93.56 108 THR A C 1
ATOM 856 O O . THR A 1 108 ? -0.033 2.131 -10.564 1.00 93.56 108 THR A O 1
ATOM 859 N N . LEU A 1 109 ? -1.885 3.394 -10.689 1.00 95.88 109 LEU A N 1
ATOM 860 C CA . LEU A 1 109 ? -2.776 2.312 -11.129 1.00 95.88 109 LEU A CA 1
ATOM 861 C C . LEU A 1 109 ? -2.260 1.560 -12.366 1.00 95.88 109 LEU A C 1
ATOM 863 O O . LEU A 1 109 ? -2.300 0.334 -12.343 1.00 95.88 109 LEU A O 1
ATOM 867 N N . PRO A 1 110 ? -1.691 2.205 -13.406 1.00 97.31 110 PRO A N 1
ATOM 868 C CA .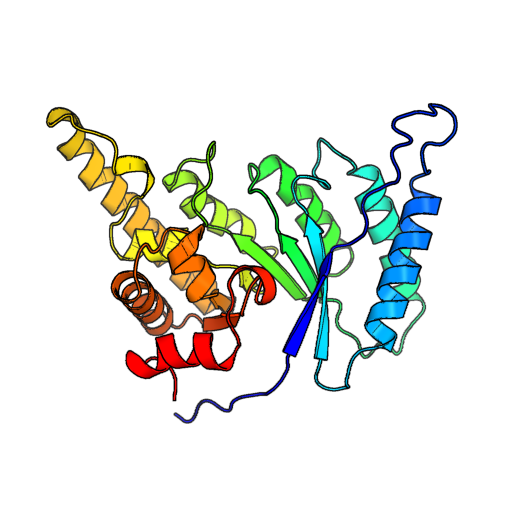 PRO A 1 110 ? -1.160 1.456 -14.549 1.00 97.31 110 PRO A CA 1
ATOM 869 C C . PRO A 1 110 ? 0.029 0.547 -14.205 1.00 97.31 110 PRO A C 1
ATOM 871 O O . PRO A 1 110 ? 0.260 -0.449 -14.888 1.00 97.31 110 PRO A O 1
ATOM 874 N N . LEU A 1 111 ? 0.785 0.857 -13.144 1.00 97.06 111 LEU A N 1
ATOM 875 C CA . LEU A 1 111 ? 1.864 -0.011 -12.666 1.00 97.06 111 LEU A CA 1
ATOM 876 C C . LEU A 1 111 ? 1.284 -1.233 -11.944 1.00 97.06 111 LEU A C 1
ATOM 878 O O . LEU A 1 111 ? 1.740 -2.352 -12.178 1.00 97.06 111 LEU A O 1
ATOM 882 N N . LEU A 1 112 ? 0.260 -1.022 -11.110 1.00 97.12 112 LEU A N 1
ATOM 883 C CA . LEU A 1 112 ? -0.476 -2.097 -10.439 1.00 97.12 112 LEU A CA 1
ATOM 884 C C . LEU A 1 112 ? -1.172 -3.023 -11.438 1.00 97.12 112 LEU A C 1
ATOM 886 O O . LEU A 1 112 ? -1.083 -4.239 -11.302 1.00 97.12 112 LEU A O 1
ATOM 890 N N . ASP A 1 113 ? -1.806 -2.458 -12.464 1.00 97.56 113 ASP A N 1
ATOM 891 C CA . ASP A 1 113 ? -2.453 -3.214 -13.533 1.00 97.56 113 ASP A CA 1
ATOM 892 C C . ASP A 1 113 ? -1.442 -4.086 -14.285 1.00 97.56 113 ASP A C 1
ATOM 894 O O . ASP A 1 113 ? -1.641 -5.294 -14.421 1.00 97.56 113 ASP A O 1
ATOM 898 N N . LYS A 1 114 ? -0.292 -3.520 -14.678 1.00 97.19 114 LYS A N 1
ATOM 899 C CA . LYS A 1 114 ? 0.775 -4.294 -15.325 1.00 97.19 114 LYS A CA 1
ATOM 900 C C . LYS A 1 114 ? 1.292 -5.425 -14.428 1.00 97.19 114 LYS A C 1
ATOM 902 O O . LYS A 1 114 ? 1.471 -6.536 -14.921 1.00 97.19 114 LYS A O 1
ATOM 907 N N . LEU A 1 115 ? 1.498 -5.172 -13.132 1.00 95.94 115 LEU A N 1
ATOM 908 C CA . LEU A 1 115 ? 1.920 -6.204 -12.177 1.00 95.94 115 LEU A CA 1
ATOM 909 C C . LEU A 1 115 ? 0.885 -7.309 -12.013 1.00 95.94 115 LEU A C 1
ATOM 911 O O . LEU A 1 115 ? 1.238 -8.481 -12.094 1.00 95.94 115 LEU A O 1
ATOM 915 N N . ARG A 1 116 ? -0.383 -6.956 -11.792 1.00 95.06 116 ARG A N 1
ATOM 916 C CA . ARG A 1 116 ? -1.448 -7.938 -11.574 1.00 95.06 116 ARG A CA 1
ATOM 917 C C . ARG A 1 116 ? -1.706 -8.771 -12.831 1.00 95.06 116 ARG A C 1
ATOM 919 O O . ARG A 1 116 ? -1.967 -9.963 -12.708 1.00 95.06 116 ARG A O 1
ATOM 926 N N . ASN A 1 117 ? -1.568 -8.182 -14.020 1.00 95.38 117 ASN A N 1
ATOM 927 C CA . ASN A 1 117 ? -1.671 -8.899 -15.291 1.00 95.38 117 ASN A CA 1
ATOM 928 C C . ASN A 1 117 ? -0.486 -9.846 -15.533 1.00 95.38 117 ASN A C 1
ATOM 930 O O . ASN A 1 117 ? -0.695 -10.964 -16.000 1.00 95.38 117 ASN A O 1
ATOM 934 N N . ALA A 1 118 ? 0.741 -9.431 -15.201 1.00 94.75 118 ALA A N 1
ATOM 935 C CA . ALA A 1 118 ? 1.926 -10.285 -15.320 1.00 94.75 118 ALA A CA 1
ATOM 936 C C . ALA A 1 118 ? 1.949 -11.401 -14.260 1.00 94.75 118 ALA A C 1
ATOM 938 O O . ALA A 1 118 ? 2.334 -12.532 -14.548 1.00 94.75 118 ALA A O 1
ATOM 939 N N . PHE A 1 119 ? 1.492 -11.104 -13.040 1.00 93.75 119 PHE A N 1
ATOM 940 C CA . PHE A 1 119 ? 1.533 -12.017 -11.899 1.00 93.75 119 PHE A CA 1
ATOM 941 C C . PHE A 1 119 ? 0.187 -12.069 -11.156 1.00 93.75 119 PHE A C 1
ATOM 943 O O . PHE A 1 119 ? 0.075 -11.543 -10.040 1.00 93.75 119 PHE A O 1
ATOM 950 N N . PRO A 1 120 ? -0.838 -12.748 -11.709 1.00 92.12 120 PRO A N 1
ATOM 951 C CA . PRO A 1 120 ? -2.177 -12.794 -11.116 1.00 92.12 120 PRO A CA 1
ATOM 952 C C . PRO A 1 120 ? -2.209 -13.314 -9.674 1.00 92.12 120 PRO A C 1
ATOM 954 O O . PRO A 1 120 ? -3.017 -12.849 -8.874 1.00 92.12 120 PRO A O 1
ATOM 957 N N . SER A 1 121 ? -1.309 -14.240 -9.330 1.00 90.69 121 SER A N 1
ATOM 958 C CA . SER A 1 121 ? -1.195 -14.860 -8.003 1.00 90.69 121 SER A CA 1
ATOM 959 C C . SER A 1 121 ? -0.167 -14.202 -7.078 1.00 90.69 121 SER A C 1
ATOM 961 O O . SER A 1 121 ? 0.062 -14.710 -5.977 1.00 90.69 121 SER A O 1
ATOM 963 N N . SER A 1 122 ? 0.495 -13.126 -7.511 1.00 92.62 122 SER A N 1
ATOM 964 C CA . SER A 1 122 ? 1.411 -12.384 -6.640 1.00 92.62 122 SER A CA 1
ATOM 965 C C . SER A 1 122 ? 0.668 -11.762 -5.462 1.00 92.62 122 SER A C 1
ATOM 967 O O . SER A 1 122 ? -0.530 -11.495 -5.540 1.00 92.62 122 SER A O 1
ATOM 969 N N . PHE A 1 123 ? 1.383 -11.552 -4.363 1.00 94.50 123 PHE A N 1
ATOM 970 C CA . PHE A 1 123 ? 0.883 -10.778 -3.240 1.00 94.50 123 PHE A CA 1
ATOM 971 C C . PHE A 1 123 ? 1.247 -9.306 -3.447 1.00 94.50 123 PHE A C 1
ATOM 973 O O . PHE A 1 123 ? 2.411 -8.994 -3.682 1.00 94.50 123 PHE A O 1
ATOM 980 N N . ILE A 1 124 ? 0.292 -8.388 -3.341 1.00 96.56 124 ILE A N 1
ATOM 981 C CA . ILE A 1 124 ? 0.549 -6.952 -3.481 1.00 96.56 124 ILE A CA 1
ATOM 982 C C . ILE A 1 124 ? 0.105 -6.225 -2.215 1.00 96.56 124 ILE A C 1
ATOM 984 O O . ILE A 1 124 ? -1.080 -6.197 -1.878 1.00 96.56 124 ILE A O 1
ATOM 988 N N . CYS A 1 125 ? 1.066 -5.599 -1.541 1.00 96.88 125 CYS A N 1
ATOM 989 C CA . CYS A 1 125 ? 0.814 -4.582 -0.531 1.00 96.88 125 CYS A CA 1
ATOM 990 C C . CYS A 1 125 ? 0.907 -3.191 -1.177 1.00 96.88 125 CYS A C 1
ATOM 992 O O . CYS A 1 125 ? 1.769 -2.946 -2.013 1.00 96.88 125 CYS A O 1
ATOM 994 N N . TYR A 1 126 ? 0.036 -2.254 -0.813 1.00 97.31 126 TYR A N 1
ATOM 995 C CA . TYR A 1 126 ? 0.152 -0.869 -1.283 1.00 97.31 126 TYR A CA 1
ATOM 996 C C . TYR A 1 126 ? 0.021 0.095 -0.108 1.00 97.31 126 TYR A C 1
ATOM 998 O O . TYR A 1 126 ? -1.021 0.122 0.549 1.00 97.31 126 TYR A O 1
ATOM 1006 N N . HIS A 1 127 ? 1.055 0.898 0.164 1.00 95.25 127 HIS A N 1
ATOM 1007 C CA . HIS A 1 127 ? 0.999 1.919 1.212 1.00 95.25 127 HIS A CA 1
ATOM 1008 C C . HIS A 1 127 ? -0.040 2.981 0.862 1.00 95.25 127 HIS A C 1
ATOM 1010 O O . HIS A 1 127 ? 0.079 3.669 -0.155 1.00 95.25 127 HIS A O 1
ATOM 1016 N N . HIS A 1 128 ? -1.048 3.167 1.708 1.00 95.12 128 HIS A N 1
ATOM 1017 C CA . HIS A 1 128 ? -2.158 4.062 1.413 1.00 95.12 128 HIS A CA 1
ATOM 1018 C C . HIS A 1 128 ? -2.705 4.772 2.646 1.00 95.12 128 HIS A C 1
ATOM 1020 O O . HIS A 1 128 ? -2.735 4.247 3.757 1.00 95.12 128 HIS A O 1
ATOM 1026 N N . GLY A 1 129 ? -3.228 5.971 2.411 1.00 91.12 129 GLY A N 1
ATOM 1027 C CA . GLY A 1 129 ? -4.044 6.682 3.386 1.00 91.12 129 GLY A CA 1
ATOM 1028 C C . GLY A 1 129 ? -3.289 7.489 4.436 1.00 91.12 129 GLY A C 1
ATOM 1029 O O . GLY A 1 129 ? -3.946 8.119 5.259 1.00 91.12 129 GLY A O 1
ATOM 1030 N N . GLU A 1 130 ? -1.960 7.514 4.418 1.00 88.00 130 GLU A N 1
ATOM 1031 C CA . GLU A 1 130 ? -1.188 8.448 5.244 1.00 88.00 130 GLU A CA 1
ATOM 1032 C C . GLU A 1 130 ? -1.462 9.907 4.855 1.00 88.00 130 GLU A C 1
ATOM 1034 O O . GLU A 1 130 ? -1.840 10.212 3.715 1.00 88.00 130 GLU A O 1
ATOM 1039 N N . VAL A 1 131 ? -1.270 10.822 5.808 1.00 83.56 131 VAL A N 1
ATOM 1040 C CA . VAL A 1 131 ? -1.407 12.258 5.551 1.00 83.56 131 VAL A CA 1
ATOM 1041 C C . VAL A 1 131 ? -0.346 12.691 4.544 1.00 83.56 131 VAL A C 1
ATOM 1043 O O . VAL A 1 131 ? 0.853 12.534 4.762 1.00 83.56 131 VAL A O 1
ATOM 1046 N N . CYS A 1 132 ? -0.790 13.254 3.422 1.00 81.88 132 CYS A N 1
ATOM 1047 C CA . CYS A 1 132 ? 0.096 13.665 2.344 1.00 81.88 132 CYS A CA 1
ATOM 1048 C C . CYS A 1 132 ? -0.339 15.003 1.738 1.00 81.88 132 CYS A C 1
ATOM 1050 O O . CYS A 1 132 ? -1.509 15.151 1.368 1.00 81.88 132 CYS A O 1
ATOM 1052 N N . PRO A 1 133 ? 0.591 15.963 1.580 1.00 79.00 133 PRO A N 1
ATOM 1053 C CA . PRO A 1 133 ? 0.320 17.187 0.841 1.00 79.00 133 PRO A CA 1
ATOM 1054 C C . PRO A 1 133 ? -0.064 16.898 -0.616 1.00 79.00 133 PRO A C 1
ATOM 1056 O O . PRO A 1 133 ? 0.610 16.138 -1.308 1.00 79.00 133 PRO A O 1
ATOM 1059 N N . GLY A 1 134 ? -1.114 17.561 -1.105 1.00 83.75 134 GLY A N 1
ATOM 1060 C CA . GLY A 1 134 ? -1.505 17.526 -2.520 1.00 83.75 134 GLY A CA 1
ATOM 1061 C C . GLY A 1 134 ? -2.528 16.455 -2.907 1.00 83.75 134 GLY A C 1
ATOM 1062 O O . GLY A 1 134 ? -2.921 16.412 -4.070 1.00 83.75 134 GLY A O 1
ATOM 1063 N N . ILE A 1 135 ? -2.996 15.631 -1.964 1.00 89.75 135 ILE A N 1
ATOM 1064 C CA . ILE A 1 135 ? -4.143 14.730 -2.158 1.00 89.75 135 ILE A CA 1
ATOM 1065 C C . ILE A 1 135 ? -5.109 14.951 -0.998 1.00 89.75 135 ILE A C 1
ATOM 1067 O O . ILE A 1 135 ? -4.738 14.705 0.150 1.00 89.75 135 ILE A O 1
ATOM 1071 N N . ALA A 1 136 ? -6.329 15.404 -1.291 1.00 91.44 136 ALA A N 1
ATOM 1072 C CA . ALA A 1 136 ? -7.332 15.675 -0.268 1.00 91.44 136 ALA A CA 1
ATOM 1073 C C . ALA A 1 136 ? -7.727 14.397 0.488 1.00 91.44 136 ALA A C 1
ATOM 1075 O O . ALA A 1 136 ? -7.761 13.305 -0.082 1.00 91.44 136 ALA A O 1
ATOM 1076 N N . PHE A 1 137 ? -8.071 14.523 1.768 1.00 92.50 137 PHE A N 1
ATOM 1077 C CA . PHE A 1 137 ? -8.467 13.397 2.610 1.00 92.50 137 PHE A CA 1
ATOM 1078 C C . PHE A 1 137 ? -9.619 12.577 2.027 1.00 92.50 137 PHE A C 1
ATOM 1080 O O . PHE A 1 137 ? -9.519 11.352 1.975 1.00 92.50 137 PHE A O 1
ATOM 1087 N N . SER A 1 138 ? -10.666 13.238 1.527 1.00 93.50 138 SER A N 1
ATOM 1088 C CA . SER A 1 138 ? -11.802 12.556 0.901 1.00 93.50 138 SER A CA 1
ATOM 1089 C C . SER A 1 138 ? -11.383 11.746 -0.330 1.00 93.50 138 SER A C 1
ATOM 1091 O O . SER A 1 138 ? -11.867 10.634 -0.531 1.00 93.50 138 SER A O 1
ATOM 1093 N N . ASP A 1 139 ? -10.433 12.256 -1.120 1.00 94.12 139 ASP A N 1
ATOM 1094 C CA . ASP A 1 139 ? -9.892 11.525 -2.267 1.00 94.12 139 ASP A CA 1
ATOM 1095 C C . ASP A 1 139 ? -9.077 10.318 -1.802 1.00 94.12 139 ASP A C 1
ATOM 1097 O O . ASP A 1 139 ? -9.202 9.245 -2.378 1.00 94.12 139 ASP A O 1
ATOM 1101 N N . ARG A 1 140 ? -8.299 10.433 -0.714 1.00 94.50 140 ARG A N 1
ATOM 1102 C CA . ARG A 1 140 ? -7.582 9.284 -0.128 1.00 94.50 140 ARG A CA 1
ATOM 1103 C C . ARG A 1 140 ? -8.550 8.166 0.272 1.00 94.50 140 ARG A C 1
ATOM 1105 O O . ARG A 1 140 ? -8.282 7.010 -0.044 1.00 94.50 140 ARG A O 1
ATOM 1112 N N . VAL A 1 141 ? -9.686 8.488 0.894 1.00 96.38 141 VAL A N 1
ATOM 1113 C CA . VAL A 1 141 ? -10.715 7.484 1.220 1.00 96.38 141 VA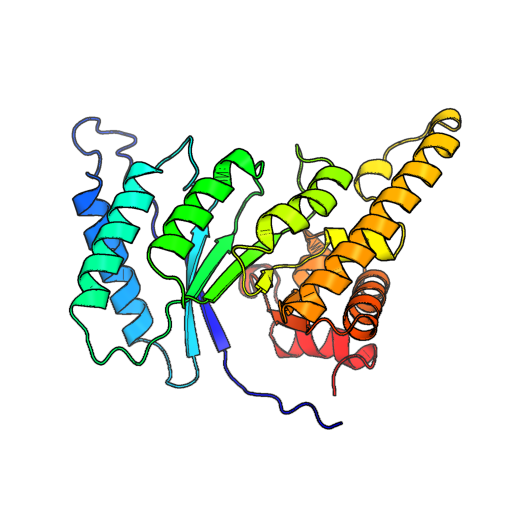L A CA 1
ATOM 1114 C C . VAL A 1 141 ? -11.243 6.829 -0.062 1.00 96.38 141 VAL A C 1
ATOM 1116 O O . VAL A 1 141 ? -11.206 5.602 -0.167 1.00 96.38 141 VAL A O 1
ATOM 1119 N N . LYS A 1 142 ? -11.634 7.633 -1.063 1.00 96.06 142 LYS A N 1
ATOM 1120 C CA . LYS A 1 142 ? -12.182 7.170 -2.355 1.00 96.06 142 LYS A CA 1
ATOM 1121 C C . LYS A 1 142 ? -11.200 6.297 -3.143 1.00 96.06 142 LYS A C 1
ATOM 1123 O O . LYS A 1 142 ? -11.585 5.240 -3.628 1.00 96.06 142 LYS A O 1
ATOM 1128 N N . HIS A 1 143 ? -9.925 6.673 -3.176 1.00 96.06 143 HIS A N 1
ATOM 1129 C CA . HIS A 1 143 ? -8.855 5.920 -3.835 1.00 96.06 143 HIS A CA 1
ATOM 1130 C C . HIS A 1 143 ? -8.691 4.492 -3.300 1.00 96.06 143 HIS A C 1
ATOM 1132 O O . HIS A 1 143 ? -8.153 3.639 -3.998 1.00 96.06 143 HIS A O 1
ATOM 1138 N N . THR A 1 144 ? -9.160 4.198 -2.083 1.00 96.75 144 THR A N 1
ATOM 1139 C CA . THR A 1 144 ? -9.146 2.823 -1.564 1.00 96.75 144 THR A CA 1
ATOM 1140 C C . THR A 1 144 ? -9.963 1.890 -2.459 1.00 96.75 144 THR A C 1
ATOM 1142 O O . THR A 1 144 ? -9.511 0.781 -2.733 1.00 96.75 144 THR A O 1
ATOM 1145 N N . PHE A 1 145 ? -11.114 2.337 -2.979 1.00 97.88 145 PHE A N 1
ATOM 1146 C CA . PHE A 1 145 ? -11.927 1.534 -3.897 1.00 97.88 145 PHE A CA 1
ATOM 1147 C C . PHE A 1 145 ? -11.180 1.201 -5.190 1.00 97.88 145 PHE A C 1
ATOM 1149 O O . PHE A 1 145 ? -11.294 0.083 -5.688 1.00 97.88 145 PHE A O 1
ATOM 1156 N N . ASP A 1 146 ? -10.369 2.134 -5.691 1.00 97.25 146 ASP A N 1
ATOM 1157 C CA . ASP A 1 146 ? -9.564 1.927 -6.896 1.00 97.25 146 ASP A CA 1
ATOM 1158 C C . ASP A 1 146 ? -8.450 0.888 -6.681 1.00 97.25 146 ASP A C 1
ATOM 1160 O O . ASP A 1 146 ? -8.021 0.240 -7.632 1.00 97.25 146 ASP A O 1
ATOM 1164 N N . LEU A 1 147 ? -7.984 0.706 -5.439 1.00 97.44 147 LEU A N 1
ATOM 1165 C CA . LEU A 1 147 ? -6.925 -0.249 -5.093 1.00 97.44 147 LEU A CA 1
ATOM 1166 C C . LEU A 1 147 ? -7.442 -1.679 -4.899 1.00 97.44 147 LEU A C 1
ATOM 1168 O O . LEU A 1 147 ? -6.711 -2.625 -5.189 1.00 97.44 147 LEU A O 1
ATOM 1172 N N . ILE A 1 148 ? -8.684 -1.849 -4.433 1.00 97.56 148 ILE A N 1
ATOM 1173 C CA . ILE A 1 148 ? -9.285 -3.153 -4.094 1.00 97.56 148 ILE A CA 1
ATOM 1174 C C . ILE A 1 148 ? -9.109 -4.235 -5.180 1.00 97.56 148 ILE A C 1
ATOM 1176 O O . ILE A 1 148 ? -8.842 -5.381 -4.819 1.00 97.56 148 ILE A O 1
ATOM 1180 N N . PRO A 1 149 ? -9.235 -3.949 -6.492 1.00 97.25 149 PRO A N 1
ATOM 1181 C CA . PRO A 1 149 ? -9.043 -4.968 -7.527 1.00 97.25 149 PRO A CA 1
ATOM 1182 C C . PRO A 1 149 ? -7.608 -5.499 -7.640 1.00 97.25 149 PRO A C 1
ATOM 1184 O O . PRO A 1 149 ? -7.394 -6.539 -8.260 1.00 97.25 149 PRO A O 1
ATOM 1187 N N . TYR A 1 150 ? -6.629 -4.781 -7.087 1.00 97.62 150 TYR A N 1
ATOM 1188 C CA . TYR A 1 150 ? -5.211 -5.012 -7.345 1.00 97.62 150 TYR A CA 1
ATOM 1189 C C . TYR A 1 150 ? -4.432 -5.515 -6.139 1.00 97.62 150 TYR A C 1
ATOM 1191 O O . TYR A 1 150 ? -3.351 -6.061 -6.341 1.00 97.62 150 TYR A O 1
ATOM 1199 N N . VAL A 1 151 ? -4.914 -5.316 -4.913 1.00 97.50 151 VAL A N 1
ATOM 1200 C CA . VAL A 1 151 ? -4.111 -5.495 -3.693 1.00 97.50 151 VAL A CA 1
ATOM 1201 C C . VAL A 1 151 ? -4.629 -6.624 -2.811 1.00 97.50 151 VAL A C 1
ATOM 1203 O O . VAL A 1 151 ? -5.825 -6.889 -2.748 1.00 97.50 151 VAL A O 1
ATOM 1206 N N . ASP A 1 152 ? -3.708 -7.245 -2.085 1.00 96.69 152 ASP A N 1
ATOM 1207 C CA . ASP A 1 152 ? -3.979 -8.254 -1.057 1.00 96.69 152 ASP A CA 1
ATOM 1208 C C . ASP A 1 152 ? -3.848 -7.657 0.353 1.00 96.69 152 ASP A C 1
ATOM 1210 O O . ASP A 1 152 ? -4.401 -8.178 1.327 1.00 96.69 152 ASP A O 1
ATOM 1214 N N . ARG A 1 153 ? -3.125 -6.534 0.469 1.00 97.31 153 ARG A N 1
ATOM 1215 C CA . ARG A 1 153 ? -2.960 -5.780 1.711 1.00 97.31 153 ARG A CA 1
ATOM 1216 C C . ARG A 1 153 ? -2.881 -4.278 1.452 1.00 97.31 153 ARG A C 1
ATOM 1218 O O . ARG A 1 153 ? -2.208 -3.821 0.528 1.00 97.31 153 ARG A O 1
ATOM 1225 N N . ILE A 1 154 ? -3.520 -3.499 2.314 1.00 98.00 154 ILE A N 1
ATOM 1226 C CA . ILE A 1 154 ? -3.346 -2.048 2.378 1.00 98.00 154 ILE A CA 1
ATOM 1227 C C . ILE A 1 154 ? -2.319 -1.730 3.467 1.00 98.00 154 ILE A C 1
ATOM 1229 O O . ILE A 1 154 ? -2.527 -2.069 4.628 1.00 98.00 154 ILE A O 1
ATOM 1233 N N . GLY A 1 155 ? -1.220 -1.067 3.113 1.00 95.56 155 GLY A N 1
ATOM 1234 C CA . GLY A 1 155 ? -0.261 -0.547 4.087 1.00 95.56 155 GLY A CA 1
ATOM 1235 C C . GLY A 1 155 ? -0.811 0.707 4.768 1.00 95.56 155 GLY A C 1
ATOM 1236 O O . GLY A 1 155 ? -1.305 1.603 4.086 1.00 95.56 155 GLY A O 1
ATOM 1237 N N . HIS A 1 156 ? -0.712 0.781 6.092 1.00 95.00 156 HIS A N 1
ATOM 1238 C CA . HIS A 1 156 ? -1.247 1.804 7.004 1.00 95.00 156 HIS A CA 1
ATOM 1239 C C . HIS A 1 156 ? -2.774 1.913 7.064 1.00 95.00 156 HIS A C 1
ATOM 1241 O O . HIS A 1 156 ? -3.340 1.931 8.154 1.00 95.00 156 HIS A O 1
ATOM 1247 N N . GLY A 1 157 ? -3.454 2.089 5.927 1.00 95.31 157 GLY A N 1
ATOM 1248 C CA . GLY A 1 157 ? -4.913 2.268 5.875 1.00 95.31 157 GLY A CA 1
ATOM 1249 C C . GLY A 1 157 ? -5.427 3.463 6.690 1.00 95.31 157 GLY A C 1
ATOM 1250 O O . GLY A 1 157 ? -6.596 3.506 7.071 1.00 95.31 157 GLY A O 1
ATOM 1251 N N . LEU A 1 158 ? -4.562 4.439 6.983 1.00 94.75 158 LEU A N 1
ATOM 1252 C CA . LEU A 1 158 ? -4.826 5.436 8.018 1.00 94.75 158 LEU A CA 1
ATOM 1253 C C . LEU A 1 158 ? -6.016 6.341 7.679 1.00 94.75 158 LEU A C 1
ATOM 1255 O O . LEU A 1 158 ? -6.793 6.681 8.567 1.00 94.75 158 LEU A O 1
ATOM 1259 N N . CYS A 1 159 ? -6.204 6.697 6.406 1.00 96.06 159 CYS A N 1
ATOM 1260 C CA . CYS A 1 159 ? -7.335 7.525 5.994 1.00 96.06 159 CYS A CA 1
ATOM 1261 C C . CYS A 1 159 ? -8.686 6.879 6.319 1.00 96.06 159 CYS A C 1
ATOM 1263 O O . CYS A 1 159 ? -9.584 7.574 6.783 1.00 96.06 159 CYS A O 1
ATOM 1265 N N . LEU A 1 160 ? -8.804 5.555 6.166 1.00 97.69 160 LEU A N 1
ATOM 1266 C CA . LEU A 1 160 ? -9.999 4.812 6.560 1.00 97.69 160 LEU A CA 1
ATOM 1267 C C . LEU A 1 160 ? -10.182 4.882 8.074 1.00 97.69 160 LEU A C 1
ATOM 1269 O O . LEU A 1 160 ? -11.284 5.128 8.551 1.00 97.69 160 LEU A O 1
ATOM 1273 N N . GLY A 1 161 ? -9.086 4.722 8.818 1.00 96.56 161 GLY A N 1
ATOM 1274 C CA . GLY A 1 161 ? -9.098 4.732 10.275 1.00 96.56 161 GLY A CA 1
ATOM 1275 C C . GLY A 1 161 ? -9.530 6.078 10.855 1.00 96.56 161 GLY A C 1
ATOM 1276 O O . GLY A 1 161 ? -10.395 6.147 11.722 1.00 96.56 161 GLY A O 1
ATOM 1277 N N . LEU A 1 162 ? -8.990 7.173 10.330 1.00 95.81 162 LEU A N 1
ATOM 1278 C CA . LEU A 1 162 ? -9.403 8.514 10.734 1.00 95.81 162 LEU A CA 1
ATOM 1279 C C . LEU A 1 162 ? -10.854 8.802 10.317 1.00 95.81 162 LEU A C 1
ATOM 1281 O O . LEU A 1 162 ? -11.622 9.347 11.109 1.00 95.81 162 LEU A O 1
ATOM 1285 N N . ALA A 1 163 ? -11.263 8.372 9.120 1.00 96.75 163 ALA A N 1
ATOM 1286 C CA . ALA A 1 163 ? -12.606 8.619 8.605 1.00 96.75 163 ALA A CA 1
ATOM 1287 C C . ALA A 1 163 ? -13.693 7.906 9.424 1.00 96.75 163 ALA A C 1
ATOM 1289 O O . ALA A 1 163 ? -14.705 8.530 9.742 1.00 96.75 163 ALA A O 1
ATOM 1290 N N . VAL A 1 164 ? -13.486 6.651 9.852 1.00 97.38 164 VAL A N 1
ATOM 1291 C CA . VAL A 1 164 ? -14.465 5.954 10.716 1.00 97.38 164 VAL A CA 1
ATOM 1292 C C . VAL A 1 164 ? -14.643 6.635 12.075 1.00 97.38 164 VAL A C 1
ATOM 1294 O O . VAL A 1 164 ? -15.735 6.608 12.652 1.00 97.38 164 VAL A O 1
ATOM 1297 N N . LEU A 1 165 ? -13.602 7.315 12.560 1.00 95.94 165 LEU A N 1
ATOM 1298 C CA . LEU A 1 165 ? -13.658 8.126 13.775 1.00 95.94 165 LEU A CA 1
ATOM 1299 C C . LEU A 1 165 ? -14.242 9.530 13.542 1.00 95.94 165 LEU A C 1
ATOM 1301 O O . LEU A 1 165 ? -14.440 10.264 14.507 1.00 95.94 165 LEU A O 1
ATOM 1305 N N . GLY A 1 166 ? -14.553 9.908 12.298 1.00 94.00 166 GLY A N 1
ATOM 1306 C CA . GLY A 1 166 ? -15.014 11.255 11.957 1.00 94.00 166 GLY A CA 1
ATOM 1307 C C . GLY A 1 166 ? -13.912 12.312 12.068 1.00 94.00 166 GLY A C 1
ATOM 1308 O O . GLY A 1 166 ? -14.195 13.465 12.375 1.00 94.00 166 GLY A O 1
ATOM 1309 N N . ILE A 1 167 ? -12.655 11.922 11.849 1.00 91.94 167 ILE A N 1
ATOM 1310 C CA . ILE A 1 167 ? -11.491 12.808 11.891 1.00 91.94 167 ILE A CA 1
ATOM 1311 C C . ILE A 1 167 ? -11.046 13.091 10.458 1.00 91.94 167 ILE A C 1
ATOM 1313 O O . ILE A 1 167 ? -10.738 12.169 9.704 1.00 91.94 167 ILE A O 1
ATOM 1317 N N . ASN A 1 168 ? -10.949 14.371 10.097 1.00 90.38 168 ASN A N 1
ATOM 1318 C CA . ASN A 1 168 ? -10.305 14.802 8.861 1.00 90.38 168 ASN A CA 1
ATOM 1319 C C . ASN A 1 168 ? -9.062 15.638 9.202 1.00 90.38 168 ASN A C 1
ATOM 1321 O O . ASN A 1 168 ? -9.205 16.774 9.656 1.00 90.38 168 ASN A O 1
ATOM 1325 N N . PRO A 1 169 ? -7.850 15.105 8.977 1.00 86.69 169 PRO A N 1
ATOM 1326 C CA . PRO A 1 169 ? -6.619 15.793 9.334 1.00 86.69 169 PRO A CA 1
ATOM 1327 C C . PRO A 1 169 ? -6.352 17.050 8.498 1.00 86.69 169 PRO A C 1
ATOM 1329 O O . PRO A 1 169 ? -5.546 17.869 8.925 1.00 86.69 169 PRO A O 1
ATOM 1332 N N . ASP A 1 170 ? -7.025 17.223 7.356 1.00 84.44 170 ASP A N 1
ATOM 1333 C CA . ASP A 1 170 ? -6.875 18.407 6.505 1.00 84.44 170 ASP A CA 1
ATOM 1334 C C . ASP A 1 170 ? -7.693 19.612 7.026 1.00 84.44 170 ASP A C 1
ATOM 1336 O O . ASP A 1 170 ? -7.492 20.731 6.559 1.00 84.44 170 ASP A O 1
ATOM 1340 N N . LEU A 1 171 ? -8.619 19.404 7.976 1.00 77.19 171 LEU A N 1
ATOM 1341 C CA . LEU A 1 171 ? -9.489 20.461 8.524 1.00 77.19 171 LEU A CA 1
ATOM 1342 C C . LEU A 1 171 ? -8.936 21.132 9.790 1.00 77.19 171 LEU A C 1
ATOM 1344 O O . LEU A 1 171 ? -9.450 22.170 10.198 1.00 77.19 171 LEU A O 1
ATOM 1348 N N . ASP A 1 172 ? -7.881 20.584 10.395 1.00 65.31 172 ASP A N 1
ATOM 1349 C CA . ASP A 1 172 ? -7.311 21.071 11.660 1.00 65.31 172 ASP A CA 1
ATOM 1350 C C . ASP A 1 172 ? -6.825 22.540 11.625 1.00 65.31 172 ASP A C 1
ATOM 1352 O O . ASP A 1 172 ? -6.638 23.145 12.681 1.00 65.31 172 ASP A O 1
ATOM 1356 N N . ASP A 1 173 ? -6.662 23.133 10.437 1.00 55.75 173 ASP A N 1
ATOM 1357 C CA . ASP A 1 173 ? -6.164 24.503 10.239 1.00 55.75 173 ASP A CA 1
ATOM 1358 C C . ASP A 1 173 ? -7.253 25.561 9.941 1.00 55.75 173 ASP A C 1
ATOM 1360 O O . ASP A 1 173 ? -6.938 26.747 9.778 1.00 55.75 173 ASP A O 1
ATOM 1364 N N . ILE A 1 174 ? -8.541 25.197 9.880 1.00 53.34 174 ILE A N 1
ATOM 1365 C CA . ILE A 1 174 ? -9.607 26.122 9.452 1.00 53.34 174 ILE A CA 1
ATOM 1366 C C . ILE A 1 174 ? -10.285 26.787 10.665 1.00 53.34 174 ILE A C 1
ATOM 1368 O O . ILE A 1 174 ? -10.893 26.139 11.509 1.00 53.34 174 ILE A O 1
ATOM 1372 N N . LYS A 1 175 ? -10.184 28.123 10.763 1.00 53.34 175 LYS A N 1
ATOM 1373 C CA . LYS A 1 175 ? -10.734 28.950 11.866 1.00 53.34 175 LYS A CA 1
ATOM 1374 C C . LYS A 1 175 ? -12.080 29.627 11.552 1.00 53.34 175 LYS A C 1
ATOM 1376 O O . LYS A 1 175 ? -12.448 30.574 12.247 1.00 53.34 175 LYS A O 1
ATOM 1381 N N . ASP A 1 176 ? -12.789 29.219 10.499 1.00 56.12 176 ASP A N 1
ATOM 1382 C CA . ASP A 1 176 ? -13.996 29.918 10.031 1.00 56.12 176 ASP A CA 1
ATOM 1383 C C . ASP A 1 176 ? -15.290 29.160 10.373 1.00 56.12 176 ASP A C 1
ATOM 1385 O O . ASP A 1 176 ? -15.513 28.029 9.957 1.00 56.12 176 ASP A O 1
ATOM 1389 N N . VAL A 1 177 ? -16.177 29.820 11.118 1.00 53.59 177 VAL A N 1
ATOM 1390 C CA . VAL A 1 177 ? -17.405 29.254 11.699 1.00 53.59 177 VAL A CA 1
ATOM 1391 C C . VAL A 1 177 ? -18.476 28.955 10.636 1.00 53.59 177 VAL A C 1
ATOM 1393 O O . VAL A 1 177 ? -19.350 28.123 10.862 1.00 53.59 177 VAL A O 1
ATOM 1396 N N . ASN A 1 178 ? -18.409 29.583 9.454 1.00 55.03 178 ASN A N 1
ATOM 1397 C CA . ASN A 1 178 ? -19.344 29.305 8.353 1.00 55.03 178 ASN A CA 1
ATOM 1398 C C . ASN A 1 178 ? -18.985 28.042 7.546 1.00 55.03 178 ASN A C 1
ATOM 1400 O O . ASN A 1 178 ? -19.809 27.573 6.760 1.00 55.03 178 ASN A O 1
ATOM 1404 N N . ALA A 1 179 ? -17.789 27.477 7.742 1.00 59.19 179 ALA A N 1
ATOM 1405 C CA . ALA A 1 179 ? -17.384 26.211 7.132 1.00 59.19 179 ALA A CA 1
ATOM 1406 C C . ALA A 1 179 ? -18.000 24.986 7.846 1.00 59.19 179 ALA A C 1
ATOM 1408 O O . ALA A 1 179 ? -18.221 23.954 7.214 1.00 59.19 179 ALA A O 1
ATOM 1409 N N . ALA A 1 180 ? -18.404 25.135 9.113 1.00 58.84 180 ALA A N 1
ATOM 1410 C CA . ALA A 1 180 ? -18.796 24.038 10.003 1.00 58.84 180 ALA A CA 1
ATOM 1411 C C . ALA A 1 180 ? -19.969 23.158 9.510 1.00 58.84 180 ALA A C 1
ATOM 1413 O O . ALA A 1 180 ? -19.965 21.949 9.725 1.00 58.84 180 ALA A O 1
ATOM 1414 N N . VAL A 1 181 ? -20.972 23.724 8.821 1.00 59.38 181 VAL A N 1
ATOM 1415 C CA . VAL A 1 181 ? -22.131 22.943 8.324 1.00 59.38 181 VAL A CA 1
ATOM 1416 C C . VAL A 1 181 ? -21.759 22.077 7.115 1.00 59.38 181 VAL A C 1
ATOM 1418 O O . VAL A 1 181 ? -22.236 20.953 6.983 1.00 59.38 181 VAL A O 1
ATOM 1421 N N . ASN A 1 182 ? -20.880 22.574 6.241 1.00 70.94 182 ASN A N 1
ATOM 1422 C CA . ASN A 1 182 ? -20.359 21.778 5.128 1.00 70.94 182 ASN A CA 1
ATOM 1423 C C . ASN A 1 182 ? -19.335 20.743 5.617 1.00 70.94 182 ASN A C 1
ATOM 1425 O O . ASN A 1 182 ? -19.218 19.676 5.020 1.00 70.94 182 ASN A O 1
ATOM 1429 N N . GLU A 1 183 ? -18.626 21.024 6.711 1.00 78.31 183 GLU A N 1
ATOM 1430 C CA . GLU A 1 183 ? -17.667 20.099 7.317 1.00 78.31 183 GLU A CA 1
ATOM 1431 C C . GLU A 1 183 ? -18.342 18.862 7.903 1.00 78.31 183 GLU A C 1
ATOM 1433 O O . GLU A 1 183 ? -17.896 17.753 7.624 1.00 78.31 183 GLU A O 1
ATOM 1438 N N . GLU A 1 184 ? -19.436 19.016 8.656 1.00 84.69 184 GLU A N 1
ATOM 1439 C CA . GLU A 1 184 ? -20.147 17.869 9.237 1.00 84.69 184 GLU A CA 1
ATOM 1440 C C . GLU A 1 184 ? -20.666 16.916 8.148 1.00 84.69 184 GLU A C 1
ATOM 1442 O O . GLU A 1 184 ? -20.499 15.700 8.253 1.00 84.69 184 GLU A O 1
ATOM 1447 N N . ALA A 1 185 ? -21.206 17.464 7.054 1.00 86.75 185 ALA A N 1
ATOM 1448 C CA . ALA A 1 185 ? -21.645 16.672 5.908 1.00 86.75 185 ALA A CA 1
ATOM 1449 C C . ALA A 1 185 ? -20.481 15.918 5.238 1.00 86.75 185 ALA A C 1
ATOM 1451 O O . ALA A 1 185 ? -20.614 14.735 4.933 1.00 86.75 185 ALA A O 1
ATOM 1452 N N . VAL A 1 186 ? -19.328 16.572 5.050 1.00 88.88 186 VAL A N 1
ATOM 1453 C CA . VAL A 1 186 ? -18.130 15.945 4.461 1.00 88.88 186 VAL A CA 1
ATOM 1454 C C . VAL A 1 186 ? -17.536 14.877 5.385 1.00 88.88 186 VAL A C 1
ATOM 1456 O O . VAL A 1 186 ? -17.103 13.825 4.912 1.00 88.88 186 VAL A O 1
ATOM 1459 N N . LEU A 1 187 ? -17.512 15.112 6.699 1.00 92.00 187 LEU A N 1
ATOM 1460 C CA . LEU A 1 187 ? -17.066 14.122 7.681 1.00 92.00 187 LEU A CA 1
ATOM 1461 C C . LEU A 1 187 ? -17.973 12.892 7.668 1.00 92.00 187 LEU A C 1
ATOM 1463 O O . LEU A 1 187 ? -17.465 11.771 7.670 1.00 92.00 187 LEU A O 1
ATOM 1467 N N . GLN A 1 188 ? -19.291 13.095 7.605 1.00 94.62 188 GLN A N 1
ATOM 1468 C CA . GLN A 1 188 ? -20.247 11.998 7.520 1.00 94.62 188 GLN A CA 1
ATOM 1469 C C . GLN A 1 188 ? -20.113 11.228 6.197 1.00 94.62 188 GLN A C 1
ATOM 1471 O O . GLN A 1 188 ? -20.058 10.003 6.233 1.00 94.62 188 GLN A O 1
ATOM 1476 N N . GLU A 1 189 ? -19.960 11.911 5.054 1.00 95.38 189 GLU A N 1
ATOM 1477 C CA . GLU A 1 189 ? -19.704 11.258 3.758 1.00 95.38 189 GLU A CA 1
ATOM 1478 C C . GLU A 1 189 ? -18.445 10.382 3.821 1.00 95.38 189 GLU A C 1
ATOM 1480 O O . GLU A 1 189 ? -18.479 9.208 3.458 1.00 95.38 189 GLU A O 1
ATOM 1485 N N . ASN A 1 190 ? -17.331 10.924 4.321 1.00 96.31 190 ASN A N 1
ATOM 1486 C CA . ASN A 1 190 ? -16.079 10.176 4.428 1.00 96.31 190 ASN A CA 1
ATOM 1487 C C . ASN A 1 190 ? -16.201 8.974 5.366 1.00 96.31 190 ASN A C 1
ATOM 1489 O O . ASN A 1 190 ? -15.640 7.917 5.081 1.00 96.31 190 ASN A O 1
ATOM 1493 N N . LYS A 1 191 ? -16.935 9.127 6.469 1.00 97.56 191 LYS A N 1
ATOM 1494 C CA . LYS A 1 191 ? -17.206 8.046 7.415 1.00 97.56 191 LYS A CA 1
ATOM 1495 C C . LYS A 1 191 ? -18.014 6.924 6.766 1.00 97.56 191 LYS A C 1
ATOM 1497 O O . LYS A 1 191 ? -17.626 5.763 6.880 1.00 97.56 191 LYS A O 1
ATOM 1502 N N . ASP A 1 192 ? -19.078 7.266 6.045 1.00 97.94 192 ASP A N 1
ATOM 1503 C CA . ASP A 1 192 ? -19.917 6.298 5.333 1.00 97.94 192 ASP A CA 1
ATOM 1504 C C . ASP A 1 192 ? -19.115 5.562 4.250 1.00 97.94 192 ASP A C 1
ATOM 1506 O O . ASP A 1 192 ? -19.170 4.334 4.158 1.00 97.94 192 ASP A O 1
ATOM 1510 N N . LEU A 1 193 ? -18.301 6.291 3.478 1.00 98.12 193 LEU A N 1
ATOM 1511 C CA . LEU A 1 193 ? -17.402 5.702 2.483 1.00 98.12 193 LEU A CA 1
ATOM 1512 C C . LEU A 1 193 ? -16.359 4.781 3.125 1.00 98.12 193 LEU A C 1
ATOM 1514 O O . LEU A 1 193 ? -16.082 3.710 2.592 1.00 98.12 193 LEU A O 1
ATOM 1518 N N . ALA A 1 194 ? -15.790 5.163 4.270 1.00 98.31 194 ALA A N 1
ATOM 1519 C CA . ALA A 1 194 ? -14.809 4.339 4.963 1.00 98.31 194 ALA A CA 1
ATOM 1520 C C . ALA A 1 194 ? -15.418 3.025 5.468 1.00 98.31 194 ALA A C 1
ATOM 1522 O O . ALA A 1 194 ? -14.793 1.979 5.302 1.00 98.31 194 ALA A O 1
ATOM 1523 N N . PHE A 1 195 ? -16.641 3.042 6.009 1.00 98.50 195 PHE A N 1
ATOM 1524 C CA . PHE A 1 195 ? -17.334 1.804 6.378 1.00 98.50 195 PHE A CA 1
ATOM 1525 C C . PHE A 1 195 ? -17.599 0.909 5.164 1.00 98.50 195 PHE A C 1
ATOM 1527 O O . PHE A 1 195 ? -17.279 -0.275 5.220 1.00 98.50 195 PHE A O 1
ATOM 1534 N N . GLN A 1 196 ? -18.070 1.470 4.046 1.00 98.38 196 GLN A N 1
ATOM 1535 C CA . GLN A 1 196 ? -18.267 0.713 2.801 1.00 98.38 196 GLN A CA 1
ATOM 1536 C C . GLN A 1 196 ? -16.957 0.109 2.269 1.00 98.38 196 GLN A C 1
ATOM 1538 O O . GLN A 1 196 ? -16.940 -1.032 1.806 1.00 98.38 196 GLN A O 1
ATOM 1543 N N . CYS A 1 197 ? -15.845 0.847 2.347 1.00 98.12 197 CYS A N 1
ATOM 1544 C CA . CYS A 1 197 ? -14.518 0.323 2.023 1.00 98.12 197 CYS A CA 1
ATOM 1545 C C . CYS A 1 197 ? -14.166 -0.874 2.912 1.00 98.12 197 CYS A C 1
ATOM 1547 O O . CYS A 1 197 ? -13.775 -1.918 2.397 1.00 98.12 197 CYS A O 1
ATOM 1549 N N . LEU A 1 198 ? -14.298 -0.735 4.235 1.00 98.56 198 LEU A N 1
ATOM 1550 C CA . LEU A 1 198 ? -13.941 -1.791 5.186 1.00 98.56 198 LEU A CA 1
ATOM 1551 C C . LEU A 1 198 ? -14.783 -3.057 4.987 1.00 98.56 198 LEU A C 1
ATOM 1553 O O . LEU A 1 198 ? -14.229 -4.151 5.058 1.00 98.56 198 LEU A O 1
ATOM 1557 N N . GLU A 1 199 ? -16.074 -2.924 4.672 1.00 98.44 199 GLU A N 1
ATOM 1558 C CA . GLU A 1 199 ? -16.928 -4.061 4.300 1.00 98.44 199 GLU A CA 1
ATOM 1559 C C . GLU A 1 199 ? -16.367 -4.801 3.079 1.00 98.44 199 GLU A C 1
ATOM 1561 O O . GLU A 1 199 ? -16.163 -6.012 3.135 1.00 98.44 199 GLU A O 1
ATOM 1566 N N . GLN A 1 200 ? -16.024 -4.083 2.004 1.00 98.44 200 GLN A N 1
ATOM 1567 C CA . GLN A 1 200 ? -15.456 -4.712 0.807 1.00 98.44 200 GLN A CA 1
ATOM 1568 C C . GLN A 1 200 ? -14.087 -5.354 1.062 1.00 98.44 200 GLN A C 1
ATOM 1570 O O . GLN A 1 200 ? -13.797 -6.416 0.506 1.00 98.44 200 GLN A O 1
ATOM 1575 N N . LEU A 1 201 ? -13.242 -4.730 1.892 1.00 98.50 201 LEU A N 1
ATOM 1576 C CA . LEU A 1 201 ? -11.956 -5.302 2.291 1.00 98.50 201 LEU A CA 1
ATOM 1577 C C . LEU A 1 201 ? -12.165 -6.613 3.060 1.00 98.50 201 LEU A C 1
ATOM 1579 O O . LEU A 1 201 ? -11.540 -7.616 2.718 1.00 98.50 201 LEU A O 1
ATOM 1583 N N . ALA A 1 202 ? -13.087 -6.643 4.026 1.00 98.19 202 ALA A N 1
ATOM 1584 C CA . ALA A 1 202 ? -13.416 -7.845 4.789 1.00 98.19 202 ALA A CA 1
ATOM 1585 C C . ALA A 1 202 ? -13.989 -8.960 3.894 1.00 98.19 202 ALA A C 1
ATOM 1587 O O . ALA A 1 202 ? -13.518 -10.099 3.941 1.00 98.19 202 ALA A O 1
ATOM 1588 N N . GLU A 1 203 ? -14.948 -8.641 3.019 1.00 98.19 203 GLU A N 1
ATOM 1589 C CA . GLU A 1 203 ? -15.546 -9.599 2.076 1.00 98.19 203 GLU A CA 1
ATOM 1590 C C . GLU A 1 203 ? -14.502 -10.237 1.151 1.00 98.19 203 GLU A C 1
ATOM 1592 O O . GLU A 1 203 ? -14.545 -11.441 0.876 1.00 98.19 203 GLU A O 1
ATOM 1597 N N . LYS A 1 204 ? -13.539 -9.435 0.688 1.00 97.69 204 LYS A N 1
ATOM 1598 C CA . LYS A 1 204 ? -12.453 -9.877 -0.194 1.00 97.69 204 LYS A CA 1
ATOM 1599 C C . LYS A 1 204 ? -11.242 -10.428 0.555 1.00 97.69 204 LYS A C 1
ATOM 1601 O O . LYS A 1 204 ? -10.318 -10.905 -0.098 1.00 97.69 204 LYS A O 1
ATOM 1606 N N . LYS A 1 205 ? -11.259 -10.415 1.894 1.00 97.56 205 LYS A N 1
ATOM 1607 C CA . LYS A 1 205 ? -10.147 -10.829 2.766 1.00 97.56 205 LYS A CA 1
ATOM 1608 C C . LYS A 1 205 ? -8.854 -10.048 2.503 1.00 97.56 205 LYS A C 1
ATOM 1610 O O . LYS A 1 205 ? -7.761 -10.606 2.562 1.00 97.56 205 LYS A O 1
ATOM 1615 N N . ILE A 1 206 ? -8.991 -8.762 2.196 1.00 98.12 206 ILE A N 1
ATOM 1616 C CA . ILE A 1 206 ? -7.871 -7.833 2.056 1.00 98.12 206 ILE A CA 1
ATOM 1617 C C . ILE A 1 206 ? -7.563 -7.274 3.443 1.00 98.12 206 ILE A C 1
ATOM 1619 O O . ILE A 1 206 ? -8.412 -6.648 4.077 1.00 98.12 206 ILE A O 1
ATOM 1623 N N . GLY A 1 207 ? -6.343 -7.511 3.915 1.00 97.38 207 GLY A N 1
ATOM 1624 C CA . GLY A 1 207 ? -5.900 -7.048 5.227 1.00 97.38 207 GLY A CA 1
ATOM 1625 C C . GLY A 1 207 ? -5.421 -5.600 5.234 1.00 97.38 207 GLY A C 1
ATOM 1626 O O . GLY A 1 207 ? -5.060 -5.044 4.194 1.00 97.38 207 GLY A O 1
ATOM 1627 N N . ILE A 1 208 ? -5.324 -5.016 6.427 1.00 97.88 208 ILE A N 1
ATOM 1628 C CA . ILE A 1 208 ? -4.658 -3.727 6.645 1.00 97.88 208 ILE A CA 1
ATOM 1629 C C . ILE A 1 208 ? -3.419 -3.944 7.514 1.00 97.88 208 ILE A C 1
ATOM 1631 O O . ILE A 1 208 ? -3.499 -4.517 8.597 1.00 97.88 208 ILE A O 1
ATOM 1635 N N . GLU A 1 209 ? -2.264 -3.479 7.048 1.00 96.19 209 GLU A N 1
ATOM 1636 C CA . GLU A 1 209 ? -1.049 -3.398 7.856 1.00 96.19 209 GLU A CA 1
ATOM 1637 C C . GLU A 1 209 ? -1.024 -2.095 8.641 1.00 96.19 209 GLU A C 1
ATOM 1639 O O . GLU A 1 209 ? -1.207 -1.030 8.064 1.00 96.19 209 GLU A O 1
ATOM 1644 N N . ILE A 1 210 ? -0.755 -2.160 9.937 1.00 95.25 210 ILE A N 1
ATOM 1645 C CA . ILE A 1 210 ? -0.603 -1.003 10.812 1.00 95.25 210 ILE A CA 1
ATOM 1646 C C . ILE A 1 210 ? 0.818 -1.002 11.344 1.00 95.25 210 ILE A C 1
ATOM 1648 O O . ILE A 1 210 ? 1.305 -2.027 11.819 1.00 95.25 210 ILE A O 1
ATOM 1652 N N . SER A 1 211 ? 1.440 0.170 11.333 1.00 95.25 211 SER A N 1
ATOM 1653 C CA . SER A 1 211 ? 2.755 0.407 11.922 1.00 95.25 211 SER A CA 1
ATOM 1654 C C . SER A 1 211 ? 2.587 1.438 13.038 1.00 95.25 211 SER A C 1
ATOM 1656 O O . SER A 1 211 ? 2.787 2.629 12.784 1.00 95.25 211 SER A O 1
ATOM 1658 N N . PRO A 1 212 ? 2.139 1.023 14.245 1.00 95.69 212 PRO A N 1
ATOM 1659 C CA . PRO A 1 212 ? 1.702 1.919 15.318 1.00 95.69 212 PRO A CA 1
ATOM 1660 C C . PRO A 1 212 ? 2.603 3.136 15.550 1.00 95.69 212 PRO A C 1
ATOM 1662 O O . PRO A 1 212 ? 2.112 4.267 15.529 1.00 95.69 212 PRO A O 1
ATOM 1665 N N . THR A 1 213 ? 3.914 2.939 15.708 1.00 95.75 213 THR A N 1
ATOM 1666 C CA . THR A 1 213 ? 4.859 4.043 15.937 1.00 95.75 213 THR A CA 1
ATOM 1667 C C . THR A 1 213 ? 4.887 5.011 14.759 1.00 95.75 213 THR A C 1
ATOM 1669 O O . THR A 1 213 ? 4.792 6.221 14.976 1.00 95.75 213 THR A O 1
ATOM 1672 N N . CYS A 1 214 ? 4.963 4.516 13.517 1.00 94.31 214 CYS A N 1
ATOM 1673 C CA . CYS A 1 214 ? 4.908 5.371 12.328 1.00 94.31 214 CYS A CA 1
ATOM 1674 C C . CYS A 1 214 ? 3.577 6.124 12.257 1.00 94.31 214 CYS A C 1
ATOM 1676 O O . CYS A 1 214 ? 3.558 7.348 12.140 1.00 94.31 214 CYS A O 1
ATOM 1678 N N . ASN A 1 215 ? 2.450 5.427 12.411 1.00 93.94 215 ASN A N 1
ATOM 1679 C CA . ASN A 1 215 ? 1.130 6.040 12.319 1.00 93.94 215 ASN A CA 1
ATOM 1680 C C . ASN A 1 215 ? 0.942 7.166 13.350 1.00 93.94 215 ASN A C 1
ATOM 1682 O O . ASN A 1 215 ? 0.359 8.201 13.021 1.00 93.94 215 ASN A O 1
ATOM 1686 N N . ILE A 1 216 ? 1.460 6.996 14.571 1.00 92.56 216 ILE A N 1
ATOM 1687 C CA . ILE A 1 216 ? 1.418 8.015 15.628 1.00 92.56 216 ILE A CA 1
ATOM 1688 C C . ILE A 1 216 ? 2.338 9.199 15.309 1.00 92.56 216 ILE A C 1
ATOM 1690 O O . ILE A 1 216 ? 1.927 10.345 15.489 1.00 92.56 216 ILE A O 1
ATOM 1694 N N . THR A 1 217 ? 3.567 8.934 14.861 1.00 89.06 217 THR A N 1
ATOM 1695 C CA . THR A 1 217 ? 4.625 9.953 14.733 1.00 89.06 217 THR A CA 1
ATOM 1696 C C . THR A 1 217 ? 4.597 10.713 13.409 1.00 89.06 217 THR A C 1
ATOM 1698 O O . THR A 1 217 ? 4.783 11.928 13.408 1.00 89.06 217 THR A O 1
ATOM 1701 N N . LEU A 1 218 ? 4.366 10.014 12.298 1.00 84.00 218 LEU A N 1
ATOM 1702 C CA . LEU A 1 218 ? 4.454 10.540 10.933 1.00 84.00 218 LEU A CA 1
ATOM 1703 C C . LEU A 1 218 ? 3.128 10.422 10.181 1.00 84.00 218 LEU A C 1
ATOM 1705 O O . LEU A 1 218 ? 2.756 11.335 9.449 1.00 84.00 218 LEU A O 1
ATOM 1709 N N . GLY A 1 219 ? 2.409 9.312 10.370 1.00 75.25 219 GLY A N 1
ATOM 1710 C CA . GLY A 1 219 ? 1.263 8.972 9.531 1.00 75.25 219 GLY A CA 1
ATOM 1711 C C . GLY A 1 219 ? 0.063 9.895 9.735 1.00 75.25 219 GLY A C 1
ATOM 1712 O O . GLY A 1 219 ? -0.634 10.195 8.770 1.00 75.25 219 GLY A O 1
ATOM 1713 N N . GLY A 1 220 ? -0.174 10.364 10.967 1.00 81.81 220 GLY A N 1
ATOM 1714 C CA . GLY A 1 220 ? -1.255 11.306 11.291 1.00 81.81 220 GLY A CA 1
ATOM 1715 C C . GLY A 1 220 ? -2.291 10.811 12.305 1.00 81.81 220 GLY A C 1
ATOM 1716 O O . GLY A 1 220 ? -3.284 11.499 12.518 1.00 81.81 220 GLY A O 1
ATOM 1717 N N . ALA A 1 221 ? -2.073 9.666 12.966 1.00 86.50 221 ALA A N 1
ATOM 1718 C CA . ALA A 1 221 ? -2.913 9.209 14.082 1.00 86.50 221 ALA A CA 1
ATOM 1719 C C . ALA A 1 221 ? -2.764 10.097 15.332 1.00 86.50 221 ALA A C 1
ATOM 1721 O O . ALA A 1 221 ? -3.651 10.121 16.177 1.00 86.50 221 ALA A O 1
ATOM 1722 N N . ARG A 1 222 ? -1.661 10.853 15.447 1.00 85.50 222 ARG A N 1
ATOM 1723 C CA . ARG A 1 222 ? -1.341 11.836 16.508 1.00 85.50 222 ARG A CA 1
ATOM 1724 C C . ARG A 1 222 ? -1.097 11.260 17.904 1.00 85.50 222 ARG A C 1
ATOM 1726 O O . ARG A 1 222 ? -0.301 11.828 18.645 1.00 85.50 222 ARG A O 1
ATOM 1733 N N . ASN A 1 223 ? -1.772 10.181 18.300 1.00 92.00 223 ASN A N 1
ATOM 1734 C CA . ASN A 1 223 ? -1.576 9.518 19.592 1.00 92.00 223 ASN A CA 1
ATOM 1735 C C . ASN A 1 223 ? -2.048 8.050 19.589 1.00 92.00 223 ASN A C 1
ATOM 1737 O O . ASN A 1 223 ? -2.744 7.600 18.679 1.00 92.00 223 ASN A O 1
ATOM 1741 N N . GLU A 1 224 ? -1.675 7.312 20.641 1.00 94.38 224 GLU A N 1
ATOM 1742 C CA . GLU A 1 224 ? -2.035 5.897 20.832 1.00 94.38 224 GLU A CA 1
ATOM 1743 C C . GLU A 1 224 ? -3.555 5.663 20.937 1.00 94.38 224 GLU A C 1
ATOM 1745 O O . GLU A 1 224 ? -4.049 4.621 20.504 1.00 94.38 224 GLU A O 1
ATOM 1750 N N . GLN A 1 225 ? -4.320 6.613 21.486 1.00 95.44 225 GLN A N 1
ATOM 1751 C CA . GLN A 1 225 ? -5.766 6.450 21.665 1.00 95.44 225 GLN A CA 1
ATOM 1752 C C . GLN A 1 225 ? -6.488 6.431 20.313 1.00 95.44 225 GLN A C 1
ATOM 1754 O O . GLN A 1 225 ? -7.206 5.482 20.023 1.00 95.44 225 GLN A O 1
ATOM 1759 N N . ILE A 1 226 ? -6.231 7.422 19.455 1.00 95.25 226 ILE A N 1
ATOM 1760 C CA . ILE A 1 226 ? -6.798 7.478 18.100 1.00 95.25 226 ILE A CA 1
ATOM 1761 C C . ILE A 1 226 ? -6.406 6.228 17.309 1.00 95.25 226 ILE A C 1
ATOM 1763 O O . ILE A 1 226 ? -7.267 5.616 16.680 1.00 95.25 226 ILE A O 1
ATOM 1767 N N . LEU A 1 227 ? -5.130 5.823 17.384 1.00 96.12 227 LEU A N 1
ATOM 1768 C CA . LEU A 1 227 ? -4.641 4.600 16.750 1.00 96.12 227 LEU A CA 1
ATOM 1769 C C . LEU A 1 227 ? -5.482 3.383 17.155 1.00 96.12 227 LEU A C 1
ATOM 1771 O O . LEU A 1 227 ? -6.034 2.672 16.318 1.00 96.12 227 LEU A O 1
ATOM 1775 N N . THR A 1 228 ? -5.571 3.136 18.457 1.00 96.25 228 THR A N 1
ATOM 1776 C CA . THR A 1 228 ? -6.237 1.943 18.985 1.00 96.25 228 THR A CA 1
ATOM 1777 C C . THR A 1 228 ? -7.749 1.980 18.771 1.00 96.25 228 THR A C 1
ATOM 1779 O O . THR A 1 228 ? -8.357 0.927 18.574 1.00 96.25 228 THR A O 1
ATOM 1782 N N . ASP A 1 229 ? -8.363 3.164 18.738 1.00 96.81 229 ASP A N 1
ATOM 1783 C CA . ASP A 1 229 ? -9.785 3.321 18.440 1.00 96.81 229 ASP A CA 1
ATOM 1784 C C . ASP A 1 229 ? -10.119 2.931 17.005 1.00 96.81 229 ASP A C 1
ATOM 1786 O O . ASP A 1 229 ? -11.034 2.131 16.806 1.00 96.81 229 ASP A O 1
ATOM 1790 N N . TYR A 1 230 ? -9.358 3.395 16.010 1.00 96.50 230 TYR A N 1
ATOM 1791 C CA . TYR A 1 230 ? -9.657 3.008 14.634 1.00 96.50 230 TYR A CA 1
ATOM 1792 C C . TYR A 1 230 ? -9.285 1.551 14.338 1.00 96.50 230 TYR A C 1
ATOM 1794 O O . TYR A 1 230 ? -9.998 0.882 13.592 1.00 96.50 230 TYR A O 1
ATOM 1802 N N . VAL A 1 231 ? -8.214 1.019 14.945 1.00 97.38 231 VAL A N 1
ATOM 1803 C CA . VAL A 1 231 ? -7.867 -0.407 14.802 1.00 97.38 231 VAL A CA 1
ATOM 1804 C C . VAL A 1 231 ? -9.000 -1.274 15.349 1.00 97.38 231 VAL A C 1
ATOM 1806 O O . VAL A 1 231 ? -9.350 -2.293 14.756 1.00 97.38 23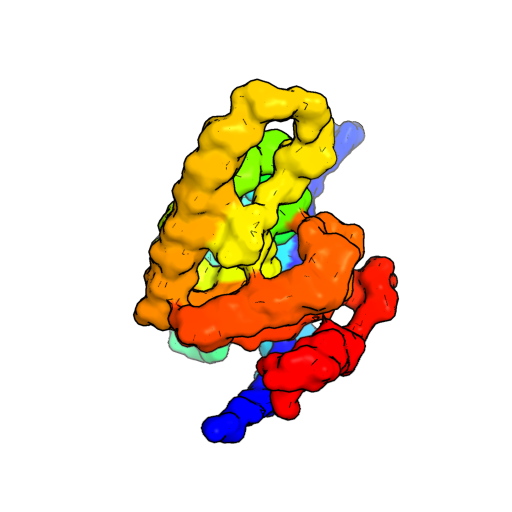1 VAL A O 1
ATOM 1809 N N . ARG A 1 232 ? -9.635 -0.853 16.450 1.00 97.25 232 ARG A N 1
ATOM 1810 C CA . ARG A 1 232 ? -10.807 -1.542 16.995 1.00 97.25 232 ARG A CA 1
ATOM 1811 C C . ARG A 1 232 ? -11.978 -1.543 16.016 1.00 97.25 232 ARG A C 1
ATOM 1813 O O . ARG A 1 232 ? -12.665 -2.557 15.926 1.00 97.25 232 ARG A O 1
ATOM 1820 N N . GLU A 1 233 ? -12.208 -0.451 15.292 1.00 97.94 233 GLU A N 1
ATOM 1821 C CA . GLU A 1 233 ? -13.246 -0.404 14.257 1.00 97.94 233 GLU A CA 1
ATOM 1822 C C . GLU A 1 233 ? -12.922 -1.333 13.080 1.00 97.94 233 GLU A C 1
ATOM 1824 O O . GLU A 1 233 ? -13.798 -2.086 12.663 1.00 97.94 233 GLU A O 1
ATOM 1829 N N . PHE A 1 234 ? -11.670 -1.394 12.611 1.00 97.94 234 PHE A N 1
ATOM 1830 C CA . PHE A 1 234 ? -11.267 -2.356 11.571 1.00 97.94 234 PHE A CA 1
ATOM 1831 C C . PHE A 1 234 ? -11.578 -3.800 11.984 1.00 97.94 234 PHE A C 1
ATOM 1833 O O . PHE A 1 234 ? -12.222 -4.542 11.241 1.00 97.94 234 PHE A O 1
ATOM 1840 N N . LEU A 1 235 ? -11.206 -4.166 13.213 1.00 96.81 235 LEU A N 1
ATOM 1841 C CA . LEU A 1 235 ? -11.463 -5.495 13.766 1.00 96.81 235 LEU A CA 1
ATOM 1842 C C . LEU A 1 235 ? -12.964 -5.786 13.933 1.00 96.81 235 LEU A C 1
ATOM 1844 O O . LEU A 1 235 ? -13.404 -6.901 13.660 1.00 96.81 235 LEU A O 1
ATOM 1848 N N . LYS A 1 236 ? -13.774 -4.802 14.351 1.00 97.00 236 LYS A N 1
ATOM 1849 C CA . LYS A 1 236 ? -15.242 -4.947 14.434 1.00 97.00 236 LYS A CA 1
ATOM 1850 C C . LYS A 1 236 ? -15.881 -5.190 13.069 1.00 97.00 236 LYS A C 1
ATOM 1852 O O . LYS A 1 236 ? -16.850 -5.941 12.995 1.00 97.00 236 LYS A O 1
ATOM 1857 N N . MET A 1 237 ? -15.333 -4.583 12.018 1.00 97.38 237 MET A N 1
ATOM 1858 C CA . MET A 1 237 ? -15.771 -4.776 10.632 1.00 97.38 237 MET A CA 1
ATOM 1859 C C . MET A 1 237 ? -15.277 -6.099 10.026 1.00 97.38 237 MET A C 1
ATOM 1861 O O . MET A 1 237 ? -15.614 -6.412 8.889 1.00 97.38 237 MET A O 1
ATOM 1865 N N . GLY A 1 238 ? -14.499 -6.895 10.769 1.00 96.81 238 GLY A N 1
ATOM 1866 C CA . GLY A 1 238 ? -13.979 -8.179 10.299 1.00 96.81 238 GLY A CA 1
ATOM 1867 C C . GLY A 1 238 ? -12.790 -8.058 9.345 1.00 96.81 238 GLY A C 1
ATOM 1868 O O . GLY A 1 238 ? -12.493 -9.016 8.637 1.00 96.81 238 GLY A O 1
ATOM 1869 N N . VAL A 1 239 ? -12.117 -6.904 9.316 1.00 97.62 239 VAL A N 1
ATOM 1870 C CA . VAL A 1 239 ? -10.883 -6.716 8.547 1.00 97.62 239 VAL A CA 1
ATOM 1871 C C . VAL A 1 239 ? -9.702 -7.259 9.348 1.00 97.62 239 VAL A C 1
ATOM 1873 O O . VAL A 1 239 ? -9.501 -6.884 10.506 1.00 97.62 239 VAL A O 1
ATOM 1876 N N . ASP A 1 240 ? -8.900 -8.120 8.722 1.00 95.75 240 ASP A N 1
ATOM 1877 C CA . ASP A 1 240 ? -7.667 -8.629 9.320 1.00 95.75 240 ASP A CA 1
ATOM 1878 C C . ASP A 1 240 ? -6.632 -7.503 9.459 1.00 95.75 240 ASP A C 1
ATOM 1880 O O . ASP A 1 240 ? -6.327 -6.789 8.497 1.00 95.75 240 ASP A O 1
ATOM 1884 N N . VAL A 1 241 ? -6.061 -7.367 10.658 1.00 95.44 241 VAL A N 1
ATOM 1885 C CA . VAL A 1 241 ? -5.034 -6.365 10.967 1.00 95.44 241 VAL A CA 1
ATOM 1886 C C . VAL A 1 241 ? -3.678 -7.040 11.146 1.00 95.44 241 VAL A C 1
ATOM 1888 O O . VAL A 1 241 ? -3.520 -7.947 11.963 1.00 95.44 241 VAL A O 1
ATOM 1891 N N . PHE A 1 242 ? -2.689 -6.559 10.401 1.00 94.62 242 PHE A N 1
ATOM 1892 C CA . PHE A 1 242 ? -1.295 -6.989 10.453 1.00 94.62 242 PHE A CA 1
ATOM 1893 C C . PHE A 1 242 ? -0.454 -5.908 11.130 1.00 94.62 242 PHE A C 1
ATOM 1895 O O . PHE A 1 242 ? -0.746 -4.725 10.983 1.00 94.62 242 PHE A O 1
ATOM 1902 N N . VAL A 1 243 ? 0.590 -6.295 11.862 1.00 94.00 243 VAL A N 1
ATOM 1903 C CA . VAL A 1 243 ? 1.482 -5.345 12.545 1.00 94.00 243 VAL A CA 1
ATOM 1904 C C . VAL A 1 243 ? 2.817 -5.291 11.813 1.00 94.00 243 VAL A C 1
ATOM 1906 O O . VAL A 1 243 ? 3.450 -6.325 11.605 1.00 94.00 243 VAL A O 1
ATOM 1909 N N . GLY A 1 244 ? 3.228 -4.087 11.428 1.00 93.06 244 GLY A N 1
ATOM 1910 C CA . GLY A 1 244 ? 4.516 -3.775 10.820 1.00 93.06 244 GLY A CA 1
ATOM 1911 C C . GLY A 1 244 ? 5.334 -2.822 11.692 1.00 93.06 244 GLY A C 1
ATOM 1912 O O . GLY A 1 244 ? 4.810 -2.179 12.598 1.00 93.06 244 GLY A O 1
ATOM 1913 N N . THR A 1 245 ? 6.638 -2.733 11.426 1.00 92.38 245 THR A N 1
ATOM 1914 C CA . THR A 1 245 ? 7.538 -1.761 12.081 1.00 92.38 245 THR A CA 1
ATOM 1915 C C . THR A 1 245 ? 7.836 -0.537 11.226 1.00 92.38 245 THR A C 1
ATOM 1917 O O . THR A 1 245 ? 8.473 0.390 11.720 1.00 92.38 245 THR A O 1
ATOM 1920 N N . ASP A 1 246 ? 7.430 -0.563 9.954 1.00 92.12 246 ASP A N 1
ATOM 1921 C CA . ASP A 1 246 ? 7.816 0.413 8.934 1.00 92.12 246 ASP A CA 1
ATOM 1922 C C . ASP A 1 246 ? 9.348 0.608 8.884 1.00 92.12 246 ASP A C 1
ATOM 1924 O O . ASP A 1 246 ? 10.055 -0.347 8.554 1.00 92.12 246 ASP A O 1
ATOM 1928 N N . ASP A 1 247 ? 9.875 1.762 9.314 1.00 89.75 247 ASP A N 1
ATOM 1929 C CA . ASP A 1 247 ? 11.311 2.068 9.393 1.00 89.75 247 ASP A CA 1
ATOM 1930 C C . ASP A 1 247 ? 11.884 1.953 10.832 1.00 89.75 247 ASP A C 1
ATOM 1932 O O . ASP A 1 247 ? 12.129 2.971 11.497 1.00 89.75 247 ASP A O 1
ATOM 1936 N N . PRO A 1 248 ? 12.187 0.744 11.357 1.00 90.12 248 PRO A N 1
ATOM 1937 C CA . PRO A 1 248 ? 12.548 0.549 12.766 1.00 90.12 248 PRO A CA 1
ATOM 1938 C C . PRO A 1 248 ? 13.812 1.296 13.208 1.00 90.12 248 PRO A C 1
ATOM 1940 O O . PRO A 1 248 ? 13.888 1.768 14.345 1.00 90.12 248 PRO A O 1
ATOM 1943 N N . GLY A 1 249 ? 14.796 1.441 12.313 1.00 89.88 249 GLY A N 1
ATOM 1944 C CA . GLY A 1 249 ? 16.031 2.177 12.593 1.00 89.88 249 GLY A CA 1
ATOM 1945 C C . GLY A 1 249 ? 15.822 3.688 12.715 1.00 89.88 249 GLY A C 1
ATOM 1946 O O . GLY A 1 249 ? 16.462 4.323 13.550 1.00 89.88 249 GLY A O 1
ATOM 1947 N N . PHE A 1 250 ? 14.909 4.256 11.922 1.00 91.81 250 PHE A N 1
ATOM 1948 C CA . PHE A 1 250 ? 14.579 5.682 11.958 1.00 91.81 250 PHE A CA 1
ATOM 1949 C C . PHE A 1 250 ? 13.632 6.013 13.118 1.00 91.81 250 PHE A C 1
ATOM 1951 O O . PHE A 1 250 ? 13.846 6.981 13.845 1.00 91.81 250 PHE A O 1
ATOM 1958 N N . LEU A 1 251 ? 12.622 5.169 13.330 1.00 92.88 251 LEU A N 1
ATOM 1959 C CA . LEU A 1 251 ? 11.587 5.349 14.350 1.00 92.88 251 LEU A CA 1
ATOM 1960 C C . LEU A 1 251 ? 12.012 4.860 15.745 1.00 92.88 251 LEU A C 1
ATOM 1962 O O . LEU A 1 251 ? 11.273 5.040 16.712 1.00 92.88 251 LEU A O 1
ATOM 1966 N N . ASN A 1 252 ? 13.195 4.243 15.869 1.00 93.62 252 ASN A N 1
ATOM 1967 C CA . ASN A 1 252 ? 13.698 3.629 17.104 1.00 93.62 252 ASN A CA 1
ATOM 1968 C C . ASN A 1 252 ? 12.675 2.662 17.742 1.00 93.62 252 ASN A C 1
ATOM 1970 O O . ASN A 1 252 ? 12.430 2.660 18.959 1.00 93.62 252 ASN A O 1
ATOM 1974 N N . THR A 1 253 ? 12.068 1.827 16.901 1.00 94.94 253 THR A N 1
ATOM 1975 C CA . THR A 1 253 ? 11.035 0.861 17.285 1.00 94.94 253 THR A CA 1
ATOM 1976 C C . THR A 1 253 ? 11.456 -0.577 16.967 1.00 94.94 253 THR A C 1
ATOM 1978 O O . THR A 1 253 ? 12.458 -0.818 16.296 1.00 94.94 253 THR A O 1
ATOM 1981 N N . THR A 1 254 ? 10.727 -1.544 17.516 1.00 94.38 254 THR A N 1
ATOM 1982 C CA . THR A 1 254 ? 10.898 -2.984 17.279 1.00 94.38 254 THR A CA 1
ATOM 1983 C C . THR A 1 254 ? 9.524 -3.633 17.191 1.00 94.38 254 THR A C 1
ATOM 1985 O O . THR A 1 254 ? 8.549 -3.065 17.680 1.00 94.38 254 THR A O 1
ATOM 1988 N N . MET A 1 255 ? 9.434 -4.841 16.632 1.00 92.31 255 MET A N 1
ATOM 1989 C CA . MET A 1 255 ? 8.156 -5.553 16.541 1.00 92.31 255 MET A CA 1
ATOM 1990 C C . MET A 1 255 ? 7.502 -5.741 17.921 1.00 92.31 255 MET A C 1
ATOM 1992 O O . MET A 1 255 ? 6.294 -5.576 18.066 1.00 92.31 255 MET A O 1
ATOM 1996 N N . GLU A 1 256 ? 8.292 -5.999 18.968 1.00 93.69 256 GLU A N 1
ATOM 1997 C CA . GLU A 1 256 ? 7.787 -6.104 20.341 1.00 93.69 256 GLU A CA 1
ATOM 1998 C C . GLU A 1 256 ? 7.173 -4.790 20.835 1.00 93.69 256 GLU A C 1
ATOM 2000 O O . GLU A 1 256 ? 6.158 -4.814 21.529 1.00 93.69 256 GLU A O 1
ATOM 2005 N N . LYS A 1 257 ? 7.763 -3.639 20.481 1.00 94.62 257 LYS A N 1
ATOM 2006 C CA . LYS A 1 257 ? 7.212 -2.322 20.836 1.00 94.62 257 LYS A CA 1
ATOM 2007 C C . LYS A 1 257 ? 5.901 -2.048 20.101 1.00 94.62 257 LYS A C 1
ATOM 2009 O O . LYS A 1 257 ? 4.957 -1.592 20.741 1.00 94.62 257 LYS A O 1
ATOM 2014 N N . GLU A 1 258 ? 5.830 -2.363 18.808 1.00 95.44 258 GLU A N 1
ATOM 2015 C CA . GLU A 1 258 ? 4.607 -2.201 18.010 1.00 95.44 258 GLU A CA 1
ATOM 2016 C C . GLU A 1 258 ? 3.459 -3.050 18.573 1.00 95.44 258 GLU A C 1
ATOM 2018 O O . GLU A 1 258 ? 2.370 -2.543 18.850 1.00 95.44 258 GLU A O 1
ATOM 2023 N N . ILE A 1 259 ? 3.724 -4.333 18.843 1.00 94.25 259 ILE A N 1
ATOM 2024 C CA . ILE A 1 259 ? 2.746 -5.252 19.440 1.00 94.25 259 ILE A CA 1
ATOM 2025 C C . ILE A 1 259 ? 2.322 -4.771 20.833 1.00 94.25 259 ILE A C 1
ATOM 2027 O O . ILE A 1 259 ? 1.132 -4.791 21.153 1.00 94.25 259 ILE A O 1
ATOM 2031 N N . ALA A 1 260 ? 3.260 -4.288 21.656 1.00 94.00 260 ALA A N 1
ATOM 2032 C CA . ALA A 1 260 ? 2.959 -3.810 23.003 1.00 94.00 260 ALA A CA 1
ATOM 2033 C C . ALA A 1 260 ? 1.972 -2.629 23.014 1.00 94.00 260 ALA A C 1
ATOM 2035 O O . ALA A 1 260 ? 1.173 -2.525 23.946 1.00 94.00 260 ALA A O 1
ATOM 2036 N N . ILE A 1 261 ? 1.989 -1.754 21.999 1.00 94.12 261 ILE A N 1
ATOM 2037 C CA . ILE A 1 261 ? 1.010 -0.660 21.867 1.00 94.12 261 ILE A CA 1
ATOM 2038 C C . ILE A 1 261 ? -0.409 -1.234 21.733 1.00 94.12 261 ILE A C 1
ATOM 2040 O O . ILE A 1 261 ? -1.323 -0.808 22.440 1.00 94.12 261 ILE A O 1
ATOM 2044 N N . LEU A 1 262 ? -0.591 -2.258 20.896 1.00 94.12 262 LEU A N 1
ATOM 2045 C CA . LEU A 1 262 ? -1.896 -2.885 20.666 1.00 94.12 262 LEU A CA 1
ATOM 2046 C C . LEU A 1 262 ? -2.337 -3.799 21.823 1.00 94.12 262 LEU A C 1
ATOM 2048 O O . LEU A 1 262 ? -3.521 -3.827 22.171 1.00 94.12 262 LEU A O 1
ATOM 2052 N N . GLN A 1 263 ? -1.404 -4.511 22.466 1.00 92.94 263 GLN A N 1
ATOM 2053 C CA . GLN A 1 263 ? -1.685 -5.357 23.634 1.00 92.94 263 GLN A CA 1
ATOM 2054 C C . GLN A 1 263 ? -2.192 -4.543 24.831 1.00 92.94 263 GLN A C 1
ATOM 2056 O O . GLN A 1 263 ? -3.151 -4.953 25.485 1.00 92.94 263 GLN A O 1
ATOM 2061 N N . LYS A 1 264 ? -1.618 -3.359 25.094 1.00 91.62 264 LYS A N 1
ATOM 2062 C CA . LYS A 1 264 ? -2.102 -2.449 26.154 1.00 91.62 264 LYS A CA 1
ATOM 2063 C C . LYS A 1 264 ? -3.573 -2.066 25.974 1.00 91.62 264 LYS A C 1
ATOM 2065 O O . LYS A 1 264 ? -4.276 -1.876 26.962 1.00 91.62 264 LYS A O 1
ATOM 2070 N N . ALA A 1 265 ? -4.035 -1.980 24.727 1.00 89.81 265 ALA A N 1
ATOM 2071 C CA . ALA A 1 265 ? -5.420 -1.674 24.377 1.00 89.81 265 ALA A CA 1
ATOM 2072 C C . ALA A 1 265 ? -6.331 -2.914 24.285 1.00 89.81 265 ALA A C 1
ATOM 2074 O O . ALA A 1 265 ? -7.510 -2.781 23.947 1.00 89.81 265 ALA A O 1
ATOM 2075 N N . GLY A 1 266 ? -5.805 -4.113 24.568 1.00 91.25 266 GLY A N 1
ATOM 2076 C CA . GLY A 1 266 ? -6.539 -5.376 24.493 1.00 91.25 266 GLY A CA 1
ATOM 2077 C C . GLY A 1 266 ? -6.875 -5.827 23.068 1.00 91.25 266 GLY A C 1
ATOM 2078 O O . GLY A 1 266 ? -7.827 -6.582 22.888 1.00 91.25 266 GLY A O 1
ATOM 2079 N N . LEU A 1 267 ? -6.133 -5.349 22.061 1.00 88.19 267 LEU A N 1
ATOM 2080 C CA . LEU A 1 267 ? -6.377 -5.635 20.637 1.00 88.19 267 LEU A CA 1
ATOM 2081 C C . LEU A 1 267 ? -5.523 -6.791 20.094 1.00 88.19 267 LEU A C 1
ATOM 2083 O O . LEU A 1 267 ? -5.784 -7.294 19.007 1.00 88.19 267 LEU A O 1
ATOM 2087 N N . CYS A 1 268 ? -4.520 -7.224 20.854 1.00 78.88 268 CYS A N 1
ATOM 2088 C CA . CYS A 1 268 ? -3.663 -8.365 20.556 1.00 78.88 268 CYS A CA 1
ATOM 2089 C C . CYS A 1 268 ? -3.466 -9.168 21.854 1.00 78.88 268 CYS A C 1
ATOM 2091 O O . CYS A 1 268 ? -3.417 -8.569 22.932 1.00 78.88 268 CYS A O 1
ATOM 2093 N N . GLN A 1 269 ? -3.413 -10.501 21.765 1.00 60.97 269 GLN A N 1
ATOM 2094 C CA . GLN A 1 269 ? -3.078 -11.397 22.881 1.00 60.97 269 GLN A CA 1
ATOM 2095 C C . GLN A 1 269 ? -1.728 -12.040 22.608 1.00 60.97 269 GLN A C 1
ATOM 2097 O O . GLN A 1 269 ? -1.619 -12.707 21.557 1.00 60.97 269 GLN A O 1
#

Organism: NCBI:txid267567

Foldseek 3Di:
DDDDPLPAAEDEDEQDAFDDPPPDPPPGQDLLNSLVVSVVVQVVVVVVDDPSYAYEYEYELVQDWPVHCVSSLLSNLVVVLVVVVVCPPPPHAYHYEYDHADDQCNTCLVSLVSNCVSRVRHAYEYEAQFDHPPAALLNRLVCLVVCLVRHQEYEALVSLLCLLVLHGQVCPPDPDPVCVVVSSVSSVVSNVSSLVSLLSCQVSQRAYEHQQLCCCPGRPCVDLVSVQNSLVVSVVSNHHYHYDNVPCVVSVDDSVRRVVSNVVSVNHD

InterPro domains:
  IPR001365 Adenosine deaminase domain [PF00962] (151-264)
  IPR006330 Adenosine/adenine deaminase [PTHR11409] (90-264)
  IPR032466 Metal-dependent hydrolase [SSF51556] (34-265)

Radius of gyration: 19.74 Å; chains: 1; bounding box: 50×56×49 Å

pLDDT: mean 87.85, std 14.07, range [26.05, 98.56]

Secondary structure (DSSP, 8-state):
--------EEEEEEPPPP---TT-GGGPPPHHHHHHHHHHHHHHHHHT--TTEEEEEEEETTTSBTTBSHHHHHHHHHHHHHHHHT-TT-----EEEEESS---GGGTHHHHHHHHHH-TT-EEEEEE----TTS-HHHHHHHHHHHTTT-SEEEE-HHHHHHHTT--TTSTT---TTSHHHHHHHHHHHHHHHHHHHHHHHHHT-EEEE-HHHIIIIIS--SHHHHHHHHHHHHHTT--EEE--SSHHHHT--HHHHHHHHHHTTS--

Sequence (269 aa):
MSWGVCSCADVRVSIPHPNNGINDINNKESTSQYAQRAMEEMMYFQSCLLPTQKLFITFPRQTFNVNRNFEHFSALIDLLSDSTLADEDSKHQLAFDFAGQPLPMAQTLPLLDKLRNAFPSSFICYHHGEVCPGIAFSDRVKHTFDLIPYVDRIGHGLCLGLAVLGINPDLDDIKDVNAAVNEEAVLQENKDLAFQCLEQLAEKKIGIEISPTCNITLGGARNEQILTDYVREFLKMGVDVFVGTDDPGFLNTTMEKEIAILQKAGLCQ